Protein AF-A0A7G9SP36-F1 (afdb_monomer_lite)

Foldseek 3Di:
DDPPPPPDDPQPDPPPDPAFPDWDDAQLWIWTFHLFWIKIKHQPVSDPDPVQRDPPGDIDIGTDDRGGLLDLLCQQQQVQLLQLVVQFPDDPVLSNQLNVLSVQLSVLLRLLVVLLVVLVVLLVVLVVVCVVVPWDDDDPDTDFDWDPCQLVSLLSNLVSLLSNQQSLQVSLCSQQVFPDGDSALVVSLVRCCVRVNCPQPLSVLSVVCRVVRVVSNVLNCQPVDPDQKHKDWDDFDDPDPRDTDHIWIWIDGPPTDDTDHSSVVSNVSSVVSSVSSSVNSQSSSQVRRDPQKGKDFDDPVPQDSSRRHGIHIDGNPVPDDDDDPPPPDDD

Sequence (331 aa):
MDSNPASGAPFPFDLKMPLRRSLIAYDGFFEIYTENQTYRLQHPTGDMSRKDFSPESTFVTTLVADAGSRNLTIARLILQTHECMQSAPLSAAERQRALTVLHACKDALLSCEDIANQLKTDVDSIIEGIKQSGFWQEGQSMKLPQHPSLQTQASTYLVHLNRSIRKICEFAFALLELDRKDNNFKDLAKRVGAKLGVDSMMYKYVHANVERIENLILLRNFDEHPGDTTTVLRNFHLAGPRAISAPTWELTGAKATAPKFIAEDAIEQTAYVRGIAENVVMFALNELIQPPLMIMQINEDHIDPAWPVRFRVHLDTSRMTFVSPNSRDPT

Secondary structure (DSSP, 8-state):
----TTSSPPPS-----TT--EEEEETTEEEEE-SS-EEEEE-TTS---GGG--TT---EEEEEES--TTSHIIIIIIIHHHHHHTTS---HHHHHHHHHHHHHHHHHHHHHHHHHHHHHHHHHHHHHHHHHH---EETTEE-----TTHHHHHHHHHHHHHHHHHHHHHHHHHHHT-SS--SSHHHHHHHHHHHH-TTSHHHHHHHHTHHHHHHHHHHHHHHHS-SSEEEEEE-SEEEETTEEEPPEEEEEETT----EEHHHHHHHHHHHHHHHHHHHHHHHHHTTPPTTEEEEEPPGGG--TTS---EEEEE-GGG-----TT-----

Radius of gyration: 24.41 Å; chains: 1; bounding box: 63×49×90 Å

Organism: NCBI:txid1463158

pLDDT: mean 87.12, std 15.53, range [26.64, 98.62]

Structure (mmCIF, N/CA/C/O backbone):
data_AF-A0A7G9SP36-F1
#
_entry.id   AF-A0A7G9SP36-F1
#
loop_
_atom_site.group_PDB
_atom_site.id
_atom_site.type_symbol
_atom_site.label_atom_id
_atom_site.label_alt_id
_atom_site.label_comp_id
_atom_site.la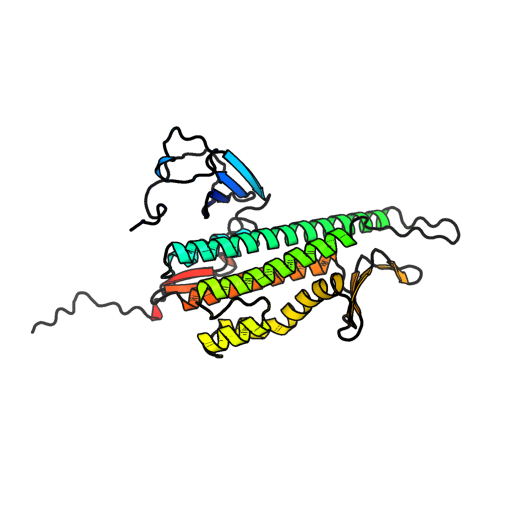bel_asym_id
_atom_site.label_entity_id
_atom_site.label_seq_id
_atom_site.pdbx_PDB_ins_code
_atom_site.Cartn_x
_atom_site.Cartn_y
_atom_site.Cartn_z
_atom_site.occupancy
_atom_site.B_iso_or_equiv
_atom_site.auth_seq_id
_atom_site.auth_comp_id
_atom_site.auth_asym_id
_atom_site.auth_atom_id
_atom_site.pdbx_PDB_model_num
ATOM 1 N N . MET A 1 1 ? -22.394 14.723 23.984 1.00 27.84 1 MET A N 1
ATOM 2 C CA . MET A 1 1 ? -23.008 13.402 23.739 1.00 27.84 1 MET A CA 1
ATOM 3 C C . MET A 1 1 ? -23.460 13.412 22.293 1.00 27.84 1 MET A C 1
ATOM 5 O O . MET A 1 1 ? -24.606 13.731 22.029 1.00 27.84 1 MET A O 1
ATOM 9 N N . ASP A 1 2 ? -22.540 13.142 21.370 1.00 26.64 2 ASP A N 1
ATOM 10 C CA . ASP A 1 2 ? -22.852 13.043 19.946 1.00 26.64 2 ASP A CA 1
ATOM 11 C C . ASP A 1 2 ? -22.692 11.584 19.547 1.00 26.64 2 ASP A C 1
ATOM 13 O O . ASP A 1 2 ? -21.593 11.040 19.454 1.00 26.64 2 ASP A O 1
ATOM 17 N N . SER A 1 3 ? -23.837 10.920 19.432 1.00 28.39 3 SER A N 1
ATOM 18 C CA . SER A 1 3 ? -23.950 9.564 18.920 1.00 28.39 3 SER A CA 1
ATOM 19 C C . SER A 1 3 ? -23.441 9.527 17.481 1.00 28.39 3 SER A C 1
ATOM 21 O O . SER A 1 3 ? -23.929 10.281 16.638 1.00 28.39 3 SER A O 1
ATOM 23 N N . ASN A 1 4 ? -22.513 8.614 17.203 1.00 38.41 4 ASN A N 1
ATOM 24 C CA . ASN A 1 4 ? -22.126 8.211 15.856 1.00 38.41 4 ASN A CA 1
ATOM 25 C C . ASN A 1 4 ? -23.397 7.956 15.006 1.00 38.41 4 ASN A C 1
ATOM 27 O O . ASN A 1 4 ? -24.171 7.057 15.343 1.00 38.41 4 ASN A O 1
ATOM 31 N N . PRO A 1 5 ? -23.668 8.734 13.942 1.00 36.69 5 PRO A N 1
ATOM 32 C CA . PRO A 1 5 ? -24.947 8.678 13.231 1.00 36.69 5 PRO A CA 1
ATOM 33 C C . PRO A 1 5 ? -25.134 7.423 12.361 1.00 36.69 5 PRO A C 1
ATOM 35 O O . PRO A 1 5 ? -26.202 7.269 11.770 1.00 36.69 5 PRO A O 1
ATOM 38 N N . ALA A 1 6 ? -24.143 6.526 12.293 1.00 41.41 6 ALA A N 1
ATOM 39 C CA . ALA A 1 6 ? -24.134 5.381 11.382 1.00 41.41 6 ALA A CA 1
ATOM 40 C C . ALA A 1 6 ? -24.555 4.027 11.994 1.00 41.41 6 ALA A C 1
ATOM 42 O O . ALA A 1 6 ? -24.711 3.065 11.245 1.00 41.41 6 ALA A O 1
ATOM 43 N N . SER A 1 7 ? -24.771 3.901 13.310 1.00 37.47 7 SER A N 1
ATOM 44 C CA . SER A 1 7 ? -25.190 2.615 13.894 1.00 37.47 7 SER A CA 1
ATOM 45 C C . SER A 1 7 ? -26.715 2.528 14.042 1.00 37.47 7 SER A C 1
ATOM 47 O O . SER A 1 7 ? -27.262 2.852 15.095 1.00 37.47 7 SER A O 1
ATOM 49 N N . GLY A 1 8 ? -27.409 2.083 12.990 1.00 36.88 8 GLY A N 1
ATOM 50 C CA . GLY A 1 8 ? -28.719 1.428 13.144 1.00 36.88 8 GLY A CA 1
ATOM 51 C C . GLY A 1 8 ? -29.947 2.054 12.473 1.00 36.88 8 GLY A C 1
ATOM 52 O O . GLY A 1 8 ? -31.023 1.483 12.607 1.00 36.88 8 GLY A O 1
ATOM 53 N N . ALA A 1 9 ? -29.836 3.164 11.735 1.00 32.47 9 ALA A N 1
ATOM 54 C CA . ALA A 1 9 ? -30.960 3.678 10.940 1.00 32.47 9 ALA A CA 1
ATOM 55 C C . ALA A 1 9 ? -30.815 3.274 9.457 1.00 32.47 9 ALA A C 1
ATOM 57 O O . ALA A 1 9 ? -29.729 3.460 8.898 1.00 32.47 9 ALA A O 1
ATOM 58 N N . PRO A 1 10 ? -31.863 2.742 8.796 1.00 38.34 10 PRO A N 1
ATOM 59 C CA . PRO A 1 10 ? -31.832 2.514 7.355 1.00 38.34 10 PRO A CA 1
ATOM 60 C C . PRO A 1 10 ? -31.639 3.855 6.634 1.00 38.34 10 PRO A C 1
ATOM 62 O O . PRO A 1 10 ? -32.388 4.806 6.855 1.00 38.34 10 PRO A O 1
ATOM 65 N N . PHE A 1 11 ? -30.599 3.944 5.801 1.00 46.97 11 PHE A N 1
ATOM 66 C CA . PHE A 1 11 ? -30.356 5.119 4.964 1.00 46.97 11 PHE A CA 1
ATOM 67 C C . PHE A 1 11 ? -31.530 5.305 3.985 1.00 46.97 11 PHE A C 1
ATOM 69 O O . PHE A 1 11 ? -31.926 4.331 3.346 1.00 46.97 11 PHE A O 1
ATOM 76 N N . PRO A 1 12 ? -32.057 6.528 3.804 1.00 39.16 12 PRO A N 1
ATOM 77 C CA . PRO A 1 12 ? -33.275 6.767 3.026 1.00 39.16 12 PRO A CA 1
ATOM 78 C C . PRO A 1 12 ? -33.083 6.746 1.495 1.00 39.16 12 PRO A C 1
ATOM 80 O O . PRO A 1 12 ? -33.995 7.128 0.770 1.00 39.16 12 PRO A O 1
ATOM 83 N N . PHE A 1 13 ? -31.927 6.313 0.977 1.00 50.09 13 PHE A N 1
ATOM 84 C CA . PHE A 1 13 ? -31.613 6.406 -0.453 1.00 50.09 13 PHE A CA 1
ATOM 85 C C . PHE A 1 13 ? -31.554 5.034 -1.126 1.00 50.09 13 PHE A C 1
ATOM 87 O O . PHE A 1 13 ? -30.569 4.306 -0.989 1.00 50.09 13 PHE A O 1
ATOM 94 N N . ASP A 1 14 ? -32.577 4.739 -1.928 1.00 42.62 14 ASP A N 1
ATOM 95 C CA . ASP A 1 14 ? -32.548 3.702 -2.963 1.00 42.62 14 ASP A CA 1
ATOM 96 C C . ASP A 1 14 ? -31.860 4.273 -4.218 1.00 42.62 14 ASP A C 1
ATOM 98 O O . ASP A 1 14 ? -32.468 4.547 -5.255 1.00 42.62 14 ASP A O 1
ATOM 102 N N . LEU A 1 15 ? -30.562 4.572 -4.090 1.00 50.06 15 LEU A N 1
ATOM 103 C CA . LEU A 1 15 ? -29.722 4.885 -5.243 1.00 50.06 15 LEU A CA 1
ATOM 104 C C . LEU A 1 15 ? -29.650 3.610 -6.088 1.00 50.06 15 LEU A C 1
ATOM 106 O O . LEU A 1 15 ? -28.979 2.657 -5.692 1.00 50.06 15 LEU A O 1
ATOM 110 N N . LYS A 1 16 ? -30.324 3.600 -7.247 1.00 43.66 16 LYS A N 1
ATOM 111 C CA . LYS A 1 16 ? -30.219 2.558 -8.286 1.00 43.66 16 LYS A CA 1
ATOM 112 C C . LYS A 1 16 ? -28.809 2.539 -8.891 1.00 43.66 16 LYS A C 1
ATOM 114 O O . LYS A 1 16 ? -28.616 2.842 -10.064 1.00 43.66 16 LYS A O 1
ATOM 119 N N . MET A 1 17 ? -27.808 2.227 -8.078 1.00 50.88 17 MET A N 1
ATOM 120 C CA . MET A 1 17 ? -26.456 1.927 -8.513 1.00 50.88 17 MET A CA 1
ATOM 121 C C . MET A 1 17 ? -26.312 0.410 -8.620 1.00 50.88 17 MET A C 1
ATOM 123 O O . MET A 1 17 ? -26.745 -0.305 -7.712 1.00 50.88 17 MET A O 1
ATOM 127 N N . PRO A 1 18 ? -25.723 -0.106 -9.708 1.00 43.69 18 PRO A N 1
ATOM 128 C CA . PRO A 1 18 ? -25.494 -1.534 -9.842 1.00 43.69 18 PRO A CA 1
ATOM 129 C C . PRO A 1 18 ? -24.587 -2.013 -8.695 1.00 43.69 18 PRO A C 1
ATOM 131 O O . PRO A 1 18 ? -23.443 -1.586 -8.574 1.00 43.69 18 PRO A O 1
ATOM 134 N N . LEU A 1 19 ? -25.131 -2.889 -7.842 1.00 55.44 19 LEU A N 1
ATOM 135 C CA . LEU A 1 19 ? -24.409 -3.727 -6.874 1.00 55.44 19 LEU A CA 1
ATOM 136 C C . LEU A 1 19 ? -23.473 -2.957 -5.916 1.00 55.44 19 LEU A C 1
ATOM 138 O O . LEU A 1 19 ? -22.255 -3.151 -5.895 1.00 55.44 19 LEU A O 1
ATOM 142 N N . ARG A 1 20 ? -24.051 -2.102 -5.063 1.00 59.91 20 ARG A N 1
ATOM 143 C CA . ARG A 1 20 ? -23.348 -1.523 -3.903 1.00 59.91 20 ARG A CA 1
ATOM 144 C C . ARG A 1 20 ? -22.912 -2.639 -2.946 1.00 59.91 20 ARG A C 1
ATOM 146 O O . ARG A 1 20 ? -23.763 -3.330 -2.392 1.00 59.91 20 ARG A O 1
ATOM 153 N N . ARG A 1 21 ? -21.603 -2.772 -2.699 1.00 69.25 21 ARG A N 1
ATOM 154 C CA . ARG A 1 21 ? -21.058 -3.728 -1.716 1.00 69.25 21 ARG A CA 1
ATOM 155 C C . ARG A 1 21 ? -20.838 -3.083 -0.351 1.00 69.25 21 ARG A C 1
ATOM 157 O O . ARG A 1 21 ? -21.112 -3.711 0.663 1.00 69.25 21 ARG A O 1
ATOM 164 N N . SER A 1 22 ? -20.387 -1.827 -0.309 1.00 84.25 22 SER A N 1
ATOM 165 C CA . SER A 1 22 ? -20.170 -1.114 0.955 1.00 84.25 22 SER A CA 1
ATOM 166 C C . SER A 1 22 ? -20.287 0.408 0.815 1.00 84.25 22 SER A C 1
ATOM 168 O O . SER A 1 22 ? -20.128 0.958 -0.274 1.00 84.25 22 SER A O 1
ATOM 170 N N . LEU A 1 23 ? -20.585 1.081 1.928 1.00 89.62 23 LEU A N 1
ATOM 171 C CA . LEU A 1 23 ? -20.555 2.538 2.089 1.00 89.62 23 LEU A CA 1
ATOM 172 C C . LEU A 1 23 ? -19.798 2.847 3.374 1.00 89.62 23 LEU A C 1
ATOM 174 O O . LEU A 1 23 ? -20.183 2.350 4.432 1.00 89.62 23 LEU A O 1
ATOM 178 N N . ILE A 1 24 ? -18.766 3.679 3.286 1.00 91.88 24 ILE A N 1
ATOM 179 C CA . ILE A 1 24 ? -17.968 4.084 4.447 1.00 91.88 24 ILE A CA 1
ATOM 180 C C . ILE A 1 24 ? -18.028 5.599 4.586 1.00 91.88 24 ILE A C 1
ATOM 182 O O . ILE A 1 24 ? -17.862 6.328 3.609 1.00 91.88 24 ILE A O 1
ATOM 186 N N . ALA A 1 25 ? -18.285 6.052 5.810 1.00 90.12 25 ALA A N 1
ATOM 187 C CA . ALA A 1 25 ? -18.283 7.461 6.168 1.00 90.12 25 ALA A CA 1
ATOM 188 C C . ALA A 1 25 ? -16.862 7.936 6.482 1.00 90.12 25 ALA A C 1
ATOM 190 O O . ALA A 1 25 ? -16.120 7.273 7.209 1.00 90.12 25 ALA A O 1
ATOM 191 N N . TYR A 1 26 ? -16.523 9.103 5.955 1.00 90.06 26 TYR A N 1
ATOM 192 C CA . TYR A 1 26 ? -15.326 9.862 6.275 1.00 90.06 26 TYR A CA 1
ATOM 193 C C . TYR A 1 26 ? -15.721 11.266 6.736 1.00 90.06 26 TYR A C 1
ATOM 195 O O . TYR A 1 26 ? -16.888 11.658 6.667 1.00 90.06 26 TYR A O 1
ATOM 203 N N . ASP A 1 27 ? -14.742 12.036 7.200 1.00 84.69 27 ASP A N 1
ATOM 204 C CA . ASP A 1 27 ? -14.973 13.431 7.561 1.00 84.69 27 ASP A CA 1
ATOM 205 C C . ASP A 1 27 ? -15.328 14.249 6.305 1.00 84.69 27 ASP A C 1
ATOM 207 O O . ASP A 1 27 ? -14.512 14.405 5.394 1.00 84.69 27 ASP A O 1
ATOM 211 N N . GLY A 1 28 ? -16.583 14.699 6.223 1.00 85.06 28 GLY A N 1
ATOM 212 C CA . GLY A 1 28 ? -17.109 15.497 5.111 1.00 85.06 28 GLY A CA 1
ATOM 213 C C . GLY A 1 28 ? -17.508 14.734 3.837 1.00 85.06 28 GLY A C 1
ATOM 214 O O . GLY A 1 28 ? -17.851 15.377 2.845 1.00 85.06 28 GLY A O 1
ATOM 215 N N . PHE A 1 29 ? -17.483 13.394 3.804 1.00 91.00 29 PHE A N 1
ATOM 216 C CA . PHE A 1 29 ? -17.962 12.616 2.644 1.00 91.00 29 PHE A CA 1
ATOM 217 C C . PHE A 1 29 ? -18.255 11.146 2.960 1.00 91.00 29 PHE A C 1
ATOM 219 O O . PHE A 1 29 ? -17.838 10.621 3.987 1.00 91.00 29 PHE A O 1
ATOM 226 N N . PHE A 1 30 ? -18.911 10.448 2.030 1.00 91.62 30 PHE A N 1
ATOM 227 C CA . PHE A 1 30 ? -18.917 8.984 1.999 1.00 91.62 30 PHE A CA 1
ATOM 228 C C . PHE A 1 30 ? -18.185 8.455 0.769 1.00 91.62 30 PHE A C 1
ATOM 230 O O . PHE A 1 30 ? -18.177 9.105 -0.275 1.00 91.62 30 PHE A O 1
ATOM 237 N N . GLU A 1 31 ? -17.634 7.245 0.862 1.00 94.69 31 GLU A N 1
ATOM 238 C CA . GLU A 1 31 ? -17.248 6.468 -0.320 1.00 94.69 31 GLU A CA 1
ATOM 239 C C . GLU A 1 31 ? -18.145 5.244 -0.481 1.00 94.69 31 GLU A C 1
ATOM 241 O O . GLU A 1 31 ? -18.380 4.491 0.468 1.00 94.69 31 GLU A O 1
ATOM 246 N N . ILE A 1 32 ? -18.651 5.069 -1.700 1.00 93.94 32 ILE A N 1
ATOM 247 C CA . ILE A 1 32 ? -19.415 3.917 -2.162 1.00 93.94 32 ILE A CA 1
ATOM 248 C C . ILE A 1 32 ? -18.455 3.013 -2.926 1.00 93.94 32 ILE A C 1
ATOM 250 O O . ILE A 1 32 ? -17.872 3.427 -3.929 1.00 93.94 32 ILE A O 1
ATOM 254 N N . TYR A 1 33 ? -18.346 1.767 -2.483 1.00 94.12 33 TYR A N 1
ATOM 255 C CA . TYR A 1 33 ? -17.533 0.747 -3.132 1.00 94.12 33 TYR A CA 1
ATOM 256 C C . TYR A 1 33 ? -18.451 -0.214 -3.890 1.00 94.12 33 TYR A C 1
ATOM 258 O O . TYR A 1 33 ? -19.197 -0.996 -3.288 1.00 94.12 33 TYR A O 1
ATOM 266 N N . THR A 1 34 ? -18.418 -0.122 -5.219 1.00 93.62 34 THR A N 1
ATOM 267 C CA . THR A 1 34 ? -18.975 -1.145 -6.122 1.00 93.62 34 THR A CA 1
ATOM 268 C C . THR A 1 34 ? -17.926 -2.230 -6.357 1.00 93.62 34 THR A C 1
ATOM 270 O O . THR A 1 34 ? -16.835 -2.147 -5.801 1.00 93.62 34 THR A O 1
ATOM 273 N N . GLU A 1 35 ? -18.201 -3.237 -7.185 1.00 93.31 35 GLU A N 1
ATOM 274 C CA . GLU A 1 35 ? -17.208 -4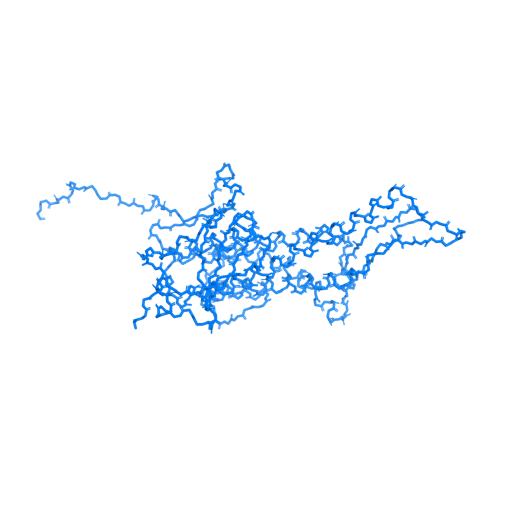.284 -7.466 1.00 93.31 35 GLU A CA 1
ATOM 275 C C . GLU A 1 35 ? -15.939 -3.751 -8.141 1.00 93.31 35 GLU A C 1
ATOM 277 O O . GLU A 1 35 ? -14.837 -4.153 -7.770 1.00 93.31 35 GLU A O 1
ATOM 282 N N . ASN A 1 36 ? -16.079 -2.809 -9.079 1.00 93.81 36 ASN A N 1
ATOM 283 C CA . ASN A 1 36 ? -14.966 -2.340 -9.912 1.00 93.81 36 ASN A CA 1
ATOM 284 C C . ASN A 1 36 ? -14.631 -0.858 -9.730 1.00 93.81 36 ASN A C 1
ATOM 286 O O . ASN A 1 36 ? -13.580 -0.433 -10.184 1.00 93.81 36 ASN A O 1
ATOM 290 N N . GLN A 1 37 ? -15.494 -0.069 -9.090 1.00 95.06 37 GLN A N 1
ATOM 291 C CA . GLN A 1 37 ? -15.332 1.383 -8.999 1.00 95.06 37 GLN A CA 1
ATOM 292 C C . GLN A 1 37 ? -15.636 1.906 -7.597 1.00 95.06 37 GLN A C 1
ATOM 294 O O . GLN A 1 37 ? -16.497 1.370 -6.885 1.00 95.06 37 GLN A O 1
ATOM 299 N N . THR A 1 38 ? -14.960 2.993 -7.233 1.00 95.62 38 THR A N 1
ATOM 300 C CA . THR A 1 38 ? -15.208 3.741 -6.002 1.00 95.62 38 THR A CA 1
ATOM 301 C C . THR A 1 38 ? -15.745 5.118 -6.347 1.00 95.62 38 THR A C 1
ATOM 303 O O . THR A 1 38 ? -15.137 5.864 -7.116 1.00 95.62 38 THR A O 1
ATOM 306 N N . TYR A 1 39 ? -16.863 5.477 -5.727 1.00 94.31 39 TYR A N 1
ATOM 307 C CA . TYR A 1 39 ? -17.477 6.790 -5.868 1.00 94.31 39 TYR A CA 1
ATOM 308 C C . TYR A 1 39 ? -17.431 7.539 -4.549 1.00 94.31 39 TYR A C 1
ATOM 310 O O . TYR A 1 39 ? -17.672 6.960 -3.494 1.00 94.31 39 TYR A O 1
ATOM 318 N N . ARG A 1 40 ? -17.191 8.842 -4.609 1.00 93.50 40 ARG A N 1
ATOM 319 C CA . ARG A 1 40 ? -17.362 9.754 -3.487 1.00 93.50 40 ARG A CA 1
ATOM 320 C C . ARG A 1 40 ? -18.735 10.400 -3.562 1.00 93.50 40 ARG A C 1
ATOM 322 O O . ARG A 1 40 ? -19.101 10.938 -4.602 1.00 93.50 40 ARG A O 1
ATOM 329 N N . LEU A 1 41 ? -19.457 10.363 -2.451 1.00 90.62 41 LEU A N 1
ATOM 330 C CA . LEU A 1 41 ? -20.744 11.017 -2.264 1.00 90.62 41 LEU A CA 1
ATOM 331 C C . LEU A 1 41 ? -20.575 12.183 -1.286 1.00 90.62 41 LEU A C 1
ATOM 333 O O . LEU A 1 41 ? -20.119 11.985 -0.156 1.00 90.62 41 LEU A O 1
ATOM 337 N N . GLN A 1 42 ? -20.947 13.386 -1.714 1.00 89.75 42 GLN A N 1
ATOM 338 C CA . GLN A 1 42 ? -20.841 14.618 -0.930 1.00 89.75 42 GLN A CA 1
ATOM 339 C C . GLN A 1 42 ? -22.090 15.479 -1.092 1.00 89.75 42 GLN A C 1
ATOM 341 O O . GLN A 1 42 ? -22.696 15.516 -2.162 1.00 89.75 42 GLN A O 1
ATOM 346 N N . HIS A 1 43 ? -22.462 16.203 -0.041 1.00 84.94 43 HIS A N 1
ATOM 347 C CA . HIS A 1 43 ? -23.431 17.282 -0.165 1.00 84.94 43 HIS A CA 1
ATOM 348 C C . HIS A 1 43 ? -22.787 18.457 -0.934 1.00 84.94 43 HIS A C 1
ATOM 350 O O . HIS A 1 43 ? -21.598 18.720 -0.733 1.00 84.94 43 HIS A O 1
ATOM 356 N N . PRO A 1 44 ? -23.523 19.191 -1.791 1.00 81.19 44 PRO A N 1
ATOM 357 C CA . PRO A 1 44 ? -22.985 20.305 -2.576 1.00 81.19 44 PRO A CA 1
ATOM 358 C C . PRO A 1 44 ? -22.289 21.392 -1.751 1.00 81.19 44 PRO A C 1
ATOM 360 O O . PRO A 1 44 ? -21.383 22.053 -2.248 1.00 81.19 44 PRO A O 1
ATOM 363 N N . THR A 1 45 ? -22.699 21.582 -0.494 1.00 79.00 45 THR A N 1
ATOM 364 C CA . THR A 1 45 ? -22.090 22.569 0.413 1.00 79.00 45 THR A CA 1
ATOM 365 C C . THR A 1 45 ? -20.814 22.064 1.092 1.00 79.00 45 THR A C 1
ATOM 367 O O . THR A 1 45 ? -20.149 22.838 1.773 1.00 79.00 45 THR A O 1
ATOM 370 N N . GLY A 1 46 ? -20.476 20.778 0.944 1.00 72.38 46 GLY A N 1
ATOM 371 C CA . GLY A 1 46 ? -19.387 20.116 1.665 1.00 72.38 46 GLY A CA 1
ATOM 372 C C . GLY A 1 46 ? -19.711 19.763 3.122 1.00 72.38 46 GLY A C 1
ATOM 373 O O . GLY A 1 46 ? -18.925 19.056 3.749 1.00 72.38 46 GLY A O 1
ATOM 374 N N . ASP A 1 47 ? -20.856 20.207 3.653 1.00 71.81 47 ASP A N 1
ATOM 375 C CA . ASP A 1 47 ? -21.322 19.850 4.994 1.00 71.81 47 ASP A CA 1
ATOM 376 C C . ASP A 1 47 ? -22.173 18.576 4.944 1.00 71.81 47 ASP A C 1
ATOM 378 O O . ASP A 1 47 ? -23.159 18.492 4.215 1.00 71.81 47 ASP A O 1
ATOM 382 N N . MET A 1 48 ? -21.766 17.574 5.719 1.00 72.12 48 MET A N 1
ATOM 383 C CA . MET A 1 48 ? -22.449 16.286 5.850 1.00 72.12 48 MET A CA 1
ATOM 384 C C . MET A 1 48 ? -23.170 16.179 7.202 1.00 72.12 48 MET A C 1
ATOM 386 O O . MET A 1 48 ? -23.303 15.087 7.764 1.00 72.12 48 MET A O 1
ATOM 390 N N . SER A 1 49 ? -23.632 17.304 7.751 1.00 68.00 49 SER A N 1
ATOM 391 C CA . SER A 1 49 ? -24.412 17.326 8.982 1.00 68.00 49 SER A CA 1
ATOM 392 C C . SER A 1 49 ? -25.748 16.596 8.806 1.00 68.00 49 SER A C 1
ATOM 394 O O . SER A 1 49 ? -26.403 16.665 7.769 1.00 68.00 49 SER A O 1
ATOM 396 N N . ARG A 1 50 ? -26.217 15.920 9.863 1.00 59.69 50 ARG A N 1
ATOM 397 C CA . ARG A 1 50 ? -27.484 15.159 9.860 1.00 59.69 50 ARG A CA 1
ATOM 398 C C . ARG A 1 50 ? -28.714 16.016 9.513 1.00 59.69 50 ARG A C 1
ATOM 400 O O . ARG A 1 50 ? -29.743 15.460 9.146 1.00 59.69 50 ARG A O 1
ATOM 407 N N . LYS A 1 51 ? -28.615 17.344 9.653 1.00 60.84 51 LYS A N 1
ATOM 408 C CA . LYS A 1 51 ? -29.685 18.300 9.327 1.00 60.84 51 LYS A CA 1
ATOM 409 C C . LYS A 1 51 ? -29.896 18.439 7.819 1.00 60.84 51 LYS A C 1
ATOM 411 O O . LYS A 1 51 ? -30.997 18.782 7.405 1.00 60.84 51 LYS A O 1
ATOM 416 N N . ASP A 1 52 ? -28.884 18.087 7.031 1.00 57.00 52 ASP A N 1
ATOM 417 C CA . ASP A 1 52 ? -28.878 18.221 5.576 1.00 57.00 52 ASP A CA 1
ATOM 418 C C . ASP A 1 52 ? -29.254 16.911 4.864 1.00 57.00 52 ASP A C 1
ATOM 420 O O . ASP A 1 52 ? -29.236 16.848 3.640 1.00 57.00 52 ASP A O 1
ATOM 424 N N . PHE A 1 53 ? -29.637 15.857 5.600 1.00 65.69 53 PHE A N 1
ATOM 425 C CA . PHE A 1 53 ? -30.111 14.578 5.048 1.00 65.69 53 PHE A CA 1
ATOM 426 C C . PHE A 1 53 ? -31.641 14.516 5.048 1.00 65.69 53 PHE A C 1
ATOM 428 O O . PHE A 1 53 ? -32.252 13.752 5.795 1.00 65.69 53 PHE A O 1
ATOM 435 N N . SER A 1 54 ? -32.268 15.331 4.202 1.00 67.75 54 SER A N 1
ATOM 436 C CA . SER A 1 54 ? -33.671 15.162 3.829 1.00 67.75 54 SER A CA 1
ATOM 437 C C . SER A 1 54 ? -33.778 14.248 2.596 1.00 67.75 54 SER A C 1
ATOM 439 O O . SER A 1 54 ? -32.819 14.154 1.826 1.00 67.75 54 SER A O 1
ATOM 441 N N . PRO A 1 55 ? -34.922 13.587 2.352 1.00 67.00 55 PRO A N 1
ATOM 442 C CA . PRO A 1 55 ? -35.150 12.852 1.105 1.00 67.00 55 PRO A CA 1
ATOM 443 C C . PRO A 1 55 ? -35.018 13.716 -0.162 1.00 67.00 55 PRO A C 1
ATOM 445 O O . PRO A 1 55 ? -34.787 13.179 -1.240 1.00 67.00 55 PRO A O 1
ATOM 448 N N . GLU A 1 56 ? -35.148 15.041 -0.033 1.00 69.69 56 GLU A N 1
ATOM 449 C CA . GLU A 1 56 ? -35.016 16.011 -1.129 1.00 69.69 56 GLU A CA 1
ATOM 450 C C . GLU A 1 56 ? -33.585 16.545 -1.295 1.00 69.69 56 GLU A C 1
ATOM 452 O O . GLU A 1 56 ? -33.295 17.297 -2.228 1.00 69.69 56 GLU A O 1
ATOM 457 N N . SER A 1 57 ? -32.667 16.162 -0.405 1.00 71.94 57 SER A N 1
ATOM 458 C CA . SER A 1 57 ? -31.292 16.640 -0.444 1.00 71.94 57 SER A CA 1
ATOM 459 C C . SER A 1 57 ? -30.577 16.126 -1.687 1.00 71.94 57 SER A C 1
ATOM 461 O O . SER A 1 57 ? -30.545 14.928 -1.974 1.00 71.94 57 SER A O 1
ATOM 463 N N . THR A 1 58 ? -29.972 17.050 -2.431 1.00 79.56 58 THR A N 1
ATOM 464 C CA . THR A 1 58 ? -29.171 16.711 -3.607 1.00 79.56 58 THR A CA 1
ATOM 465 C C . THR A 1 58 ? -27.774 16.311 -3.158 1.00 79.56 58 THR A C 1
ATOM 467 O O . THR A 1 58 ? -27.163 17.008 -2.355 1.00 79.56 58 THR A O 1
ATOM 470 N N . PHE A 1 59 ? -27.244 15.219 -3.705 1.00 83.00 59 PHE A N 1
ATOM 471 C CA . PHE A 1 59 ? -25.865 14.796 -3.476 1.00 83.00 59 PHE A CA 1
ATOM 472 C C . PHE A 1 59 ? -25.087 14.792 -4.785 1.00 83.00 59 PHE A C 1
ATOM 474 O O . PHE A 1 59 ? -25.597 14.396 -5.833 1.00 83.00 59 PHE A O 1
ATOM 481 N N . VAL A 1 60 ? -23.825 15.195 -4.707 1.00 87.44 60 VAL A N 1
ATOM 482 C CA . VAL A 1 60 ? -22.863 15.064 -5.796 1.00 87.44 60 VAL A CA 1
ATOM 483 C C . VAL A 1 60 ? -22.184 13.712 -5.654 1.00 87.44 60 VAL A C 1
ATOM 485 O O . VAL A 1 60 ? -21.642 13.390 -4.596 1.00 87.44 60 VAL A O 1
ATOM 488 N N . THR A 1 61 ? -22.227 12.921 -6.724 1.00 90.06 61 THR A N 1
ATOM 489 C CA . THR A 1 61 ? -21.483 11.665 -6.808 1.00 90.06 61 THR A CA 1
ATOM 490 C C . THR A 1 61 ? -20.364 11.798 -7.828 1.00 90.06 61 THR A C 1
ATOM 492 O O . THR A 1 61 ? -20.623 12.120 -8.985 1.00 90.06 61 THR A O 1
ATOM 495 N N . THR A 1 62 ? -19.135 11.513 -7.409 1.00 92.69 62 THR A N 1
ATOM 496 C CA . THR A 1 62 ? -17.933 11.633 -8.240 1.00 92.69 62 THR A CA 1
ATOM 497 C C . THR A 1 62 ? -17.206 10.298 -8.275 1.00 92.69 62 THR A C 1
ATOM 499 O O . THR A 1 62 ? -16.945 9.718 -7.224 1.00 92.69 62 THR A O 1
ATOM 502 N N . LEU A 1 63 ? -16.857 9.799 -9.461 1.00 93.94 63 LEU A N 1
ATOM 503 C CA . LEU A 1 63 ? -15.952 8.654 -9.591 1.00 93.94 63 LEU A CA 1
ATOM 504 C C . LEU A 1 63 ? -14.558 9.071 -9.100 1.00 93.94 63 LEU A C 1
ATOM 506 O O . LEU A 1 63 ? -14.001 10.039 -9.611 1.00 93.94 63 LEU A O 1
ATOM 510 N N . VAL A 1 64 ? -14.017 8.374 -8.098 1.00 94.69 64 VAL A N 1
ATOM 511 C CA . VAL A 1 64 ? -12.704 8.703 -7.504 1.00 94.69 64 VAL A CA 1
ATOM 512 C C . VAL A 1 64 ? -11.638 7.642 -7.747 1.00 94.69 64 VAL A C 1
ATOM 514 O O . VAL A 1 64 ? -10.460 7.942 -7.587 1.00 94.69 64 VAL A O 1
ATOM 517 N N . ALA A 1 65 ? -12.030 6.426 -8.133 1.00 94.81 65 ALA A N 1
ATOM 518 C CA . ALA A 1 65 ? -11.101 5.389 -8.567 1.00 94.81 65 ALA A CA 1
ATOM 519 C C . ALA A 1 65 ? -11.798 4.352 -9.457 1.00 94.81 65 ALA A C 1
ATOM 521 O O . ALA A 1 65 ? -12.912 3.917 -9.145 1.00 94.81 65 ALA A O 1
ATOM 522 N N . ASP A 1 66 ? -11.085 3.866 -10.475 1.00 95.25 66 ASP A N 1
ATOM 523 C CA . ASP A 1 66 ? -11.442 2.683 -11.279 1.00 95.25 66 ASP A CA 1
ATOM 524 C C . ASP A 1 66 ? -11.048 1.371 -10.575 1.00 95.25 66 ASP A C 1
ATOM 526 O O . ASP A 1 66 ? -10.581 0.403 -11.172 1.00 95.25 66 ASP A O 1
ATOM 530 N N . ALA A 1 67 ? -11.227 1.359 -9.256 1.00 95.69 67 ALA A N 1
ATOM 531 C CA . ALA A 1 67 ? -11.027 0.212 -8.394 1.00 95.69 67 ALA A CA 1
ATOM 532 C C . ALA A 1 67 ? -12.181 0.142 -7.389 1.00 95.69 67 ALA A C 1
ATOM 534 O O . ALA A 1 67 ? -12.600 1.163 -6.841 1.00 95.69 67 ALA A O 1
ATOM 535 N N . GLY A 1 68 ? -12.691 -1.063 -7.136 1.00 95.25 68 GLY A N 1
ATOM 536 C CA . GLY A 1 68 ? -13.791 -1.325 -6.206 1.00 95.25 68 GLY A CA 1
ATOM 537 C C . GLY A 1 68 ? -13.478 -2.471 -5.246 1.00 95.25 68 GLY A C 1
ATOM 538 O O . GLY A 1 68 ? -12.316 -2.770 -4.979 1.00 95.25 68 GLY A O 1
ATOM 539 N N . SER A 1 69 ? -14.501 -3.149 -4.732 1.00 95.69 69 SER A N 1
ATOM 540 C CA . SER A 1 69 ? -14.351 -4.246 -3.773 1.00 95.69 69 SER A CA 1
ATOM 541 C C . SER A 1 69 ? -13.558 -5.436 -4.306 1.00 95.69 69 SER A C 1
ATOM 543 O O . SER A 1 69 ? -13.091 -6.212 -3.487 1.00 95.69 69 SER A O 1
ATOM 545 N N . ARG A 1 70 ? -13.369 -5.587 -5.624 1.00 95.44 70 ARG A N 1
ATOM 546 C CA . ARG A 1 70 ? -12.498 -6.619 -6.220 1.00 95.44 70 ARG A CA 1
ATOM 547 C C . ARG A 1 70 ? -11.012 -6.303 -6.106 1.00 95.44 70 ARG A C 1
ATOM 549 O O . ARG A 1 70 ? -10.183 -7.207 -6.176 1.00 95.44 70 ARG A O 1
ATOM 556 N N . ASN A 1 71 ? -10.659 -5.030 -5.950 1.00 97.50 71 ASN A N 1
ATOM 557 C CA . ASN A 1 71 ? -9.273 -4.619 -5.801 1.00 97.50 71 ASN A CA 1
ATOM 558 C C . ASN A 1 71 ? -8.762 -5.010 -4.403 1.00 97.50 71 ASN A C 1
ATOM 560 O O . ASN A 1 71 ? -9.402 -4.721 -3.391 1.00 97.50 71 ASN A O 1
ATOM 564 N N . LEU A 1 72 ? -7.590 -5.653 -4.338 1.00 97.31 72 LEU A N 1
ATOM 565 C CA . LEU A 1 72 ? -7.030 -6.159 -3.080 1.00 97.31 72 LEU A CA 1
ATOM 566 C C . LEU A 1 72 ? -6.716 -5.043 -2.078 1.00 97.31 72 LEU A C 1
ATOM 568 O O . LEU A 1 72 ? -6.911 -5.251 -0.882 1.00 97.31 72 LEU A O 1
ATOM 572 N N . THR A 1 73 ? -6.246 -3.878 -2.535 1.00 98.06 73 THR A N 1
ATOM 573 C CA . THR A 1 73 ? -5.996 -2.723 -1.661 1.00 98.06 73 THR A CA 1
ATOM 574 C C . THR A 1 73 ? -7.301 -2.272 -1.013 1.00 98.06 73 THR A C 1
ATOM 576 O O . THR A 1 73 ? -7.368 -2.154 0.207 1.00 98.06 73 THR A O 1
ATOM 579 N N . ILE A 1 74 ? -8.378 -2.110 -1.781 1.00 97.69 74 ILE A N 1
ATOM 580 C CA . ILE A 1 74 ? -9.683 -1.713 -1.229 1.00 97.69 74 ILE A CA 1
ATOM 581 C C . ILE A 1 74 ? -10.248 -2.794 -0.301 1.00 97.69 74 ILE A C 1
ATOM 583 O O . ILE A 1 74 ? -10.605 -2.504 0.843 1.00 97.69 74 ILE A O 1
ATOM 587 N N . ALA A 1 75 ? -10.314 -4.042 -0.764 1.00 97.12 75 ALA A N 1
ATOM 588 C CA . ALA A 1 75 ? -10.923 -5.134 -0.014 1.00 97.12 75 ALA A CA 1
ATOM 589 C C . ALA A 1 75 ? -10.208 -5.385 1.315 1.00 97.12 75 ALA A C 1
ATOM 591 O O . ALA A 1 75 ? -10.840 -5.377 2.371 1.00 97.12 75 ALA A O 1
ATOM 592 N N . ARG A 1 76 ? -8.888 -5.581 1.262 1.00 96.44 76 ARG A N 1
ATOM 593 C CA . ARG A 1 76 ? -8.102 -6.059 2.403 1.00 96.44 76 ARG A CA 1
ATOM 594 C C . ARG A 1 76 ? -7.653 -4.944 3.336 1.00 96.44 76 ARG A C 1
ATOM 596 O O . ARG A 1 76 ? -7.530 -5.185 4.531 1.00 96.44 76 ARG A O 1
ATOM 603 N N . LEU A 1 77 ? -7.430 -3.729 2.827 1.00 96.62 77 LEU A N 1
ATOM 604 C CA . LEU A 1 77 ? -7.001 -2.615 3.675 1.00 96.62 77 LEU A CA 1
ATOM 605 C C . LEU A 1 77 ? -8.172 -1.795 4.213 1.00 96.62 77 LEU A C 1
ATOM 607 O O . LEU A 1 77 ? -8.112 -1.361 5.360 1.00 96.62 77 LEU A O 1
ATOM 611 N N . ILE A 1 78 ? -9.222 -1.573 3.417 1.00 96.69 78 ILE A N 1
ATOM 612 C CA . ILE A 1 78 ? -10.323 -0.680 3.799 1.00 96.69 78 ILE A CA 1
ATOM 613 C C . ILE A 1 78 ? -11.550 -1.447 4.253 1.00 96.69 78 ILE A C 1
ATOM 615 O O . ILE A 1 78 ? -11.962 -1.284 5.398 1.00 96.69 78 ILE A O 1
ATOM 619 N N . LEU A 1 79 ? -12.139 -2.268 3.382 1.00 96.06 79 LEU A N 1
ATOM 620 C CA . LEU A 1 79 ? -13.427 -2.902 3.669 1.00 96.06 79 LEU A CA 1
ATOM 621 C C . LEU A 1 79 ? -13.315 -3.867 4.853 1.00 96.06 79 LEU A C 1
ATOM 623 O O . LEU A 1 79 ? -14.064 -3.744 5.819 1.00 96.06 79 LEU A O 1
ATOM 627 N N . GLN A 1 80 ? -12.319 -4.752 4.807 1.00 95.94 80 GLN A N 1
ATOM 628 C CA . GLN A 1 80 ? -11.990 -5.678 5.887 1.00 95.94 80 GLN A CA 1
ATOM 629 C C . GLN A 1 80 ? -11.705 -4.950 7.199 1.00 95.94 80 GLN A C 1
ATOM 631 O O . GLN A 1 80 ? -12.267 -5.275 8.240 1.00 95.94 80 GLN A O 1
ATOM 636 N N . THR A 1 81 ? -10.841 -3.937 7.162 1.00 95.81 81 THR A N 1
ATOM 637 C CA . THR A 1 81 ? -10.489 -3.190 8.369 1.00 95.81 81 THR A CA 1
ATOM 638 C C . THR A 1 81 ? -11.690 -2.464 8.954 1.00 95.81 81 THR A C 1
ATOM 640 O O . THR A 1 81 ? -11.879 -2.475 10.167 1.00 95.81 81 THR A O 1
ATOM 643 N N . HIS A 1 82 ? -12.517 -1.846 8.111 1.00 95.12 82 HIS A N 1
ATOM 644 C CA . HIS A 1 82 ? -13.734 -1.174 8.544 1.00 95.12 82 HIS A CA 1
ATOM 645 C C . HIS A 1 82 ? -14.698 -2.137 9.243 1.00 95.12 82 HIS A C 1
ATOM 647 O O . HIS A 1 82 ? -15.281 -1.757 10.258 1.00 95.12 82 HIS A O 1
ATOM 653 N N . GLU A 1 83 ? -14.834 -3.365 8.736 1.00 93.31 83 GLU A N 1
ATOM 654 C CA . GLU A 1 83 ? -15.616 -4.436 9.362 1.00 93.31 83 GLU A CA 1
ATOM 655 C C . GLU A 1 83 ? -15.010 -4.855 10.712 1.00 93.31 83 GLU A C 1
ATOM 657 O O . GLU A 1 83 ? -15.694 -4.807 11.736 1.00 93.31 83 GLU A O 1
ATOM 662 N N . CYS A 1 84 ? -13.709 -5.158 10.757 1.00 94.88 84 CYS A N 1
ATOM 663 C CA . CYS A 1 84 ? -13.022 -5.553 11.991 1.00 94.88 84 CYS A CA 1
ATOM 664 C C . CYS A 1 84 ? -13.071 -4.460 13.075 1.00 94.88 84 CYS A C 1
ATOM 666 O O . CYS A 1 84 ? -13.306 -4.754 14.247 1.00 94.88 84 CYS A O 1
ATOM 668 N N . MET A 1 85 ? -12.928 -3.185 12.698 1.00 94.81 85 MET A N 1
ATOM 669 C CA . MET A 1 85 ? -13.008 -2.044 13.621 1.00 94.81 85 MET A CA 1
ATOM 670 C C . MET A 1 85 ? -14.380 -1.874 14.279 1.00 94.81 85 MET A C 1
ATOM 672 O O . MET A 1 85 ? -14.460 -1.205 15.311 1.00 94.81 85 MET A O 1
ATOM 676 N N . GLN A 1 86 ? -15.455 -2.454 13.728 1.00 92.06 86 GLN A N 1
ATOM 677 C CA . GLN A 1 86 ? -16.763 -2.431 14.396 1.00 92.06 86 GLN A CA 1
ATOM 678 C C . GLN A 1 86 ? -16.755 -3.235 15.697 1.00 92.06 86 GLN A C 1
ATOM 680 O O . GLN A 1 86 ? -17.514 -2.911 16.605 1.00 92.06 86 GLN A O 1
ATOM 685 N N . SER A 1 87 ? -15.889 -4.248 15.784 1.00 93.25 87 SER A N 1
ATOM 686 C CA . SER A 1 87 ? -15.767 -5.136 16.945 1.00 93.25 87 SER A CA 1
ATOM 687 C C . SER A 1 87 ? -14.708 -4.680 17.950 1.00 93.25 87 SER A C 1
ATOM 689 O O . SER A 1 87 ? -14.642 -5.210 19.056 1.00 93.25 87 SER A O 1
ATOM 691 N N . ALA A 1 88 ? -13.866 -3.713 17.580 1.00 93.25 88 ALA A N 1
ATOM 692 C CA . ALA A 1 88 ? -12.868 -3.143 18.474 1.00 93.25 88 ALA A CA 1
ATOM 693 C C . ALA A 1 88 ? -13.506 -2.079 19.396 1.00 93.25 88 ALA A C 1
ATOM 695 O O . ALA A 1 88 ? -14.376 -1.325 18.937 1.00 93.25 88 ALA A O 1
ATOM 696 N N . PRO A 1 89 ? -13.061 -1.956 20.663 1.00 93.75 89 PRO A N 1
ATOM 697 C CA . PRO A 1 89 ? -13.580 -0.998 21.644 1.00 93.75 89 PRO A CA 1
ATOM 698 C C . PRO A 1 89 ? -13.067 0.432 21.386 1.00 93.75 89 PRO A C 1
ATOM 700 O O . PRO A 1 89 ? -12.474 1.067 22.250 1.00 93.75 89 PRO A O 1
ATOM 703 N N . LEU A 1 90 ? -13.282 0.936 20.171 1.00 93.19 90 LEU A N 1
ATOM 704 C CA . LEU A 1 90 ? -12.864 2.263 19.726 1.00 93.19 90 LEU A CA 1
ATOM 705 C C . LEU A 1 90 ? -14.012 3.261 19.861 1.00 93.19 90 LEU A C 1
ATOM 707 O O . LEU A 1 90 ? -15.135 3.002 19.416 1.00 93.19 90 LEU A O 1
ATOM 711 N N . SER A 1 91 ? -13.715 4.449 20.375 1.00 93.62 91 SER A N 1
ATOM 712 C CA . SER A 1 91 ? -14.601 5.603 20.248 1.00 93.62 91 SER A CA 1
ATOM 713 C C . SER A 1 91 ? -14.800 5.988 18.776 1.00 93.62 91 SER A C 1
ATOM 715 O O . SER A 1 91 ? -13.989 5.680 17.896 1.00 93.62 91 SER A O 1
ATOM 717 N N . ALA A 1 92 ? -15.873 6.731 18.494 1.00 90.75 92 ALA A N 1
ATOM 718 C CA . ALA A 1 92 ? -16.138 7.233 17.145 1.00 90.75 92 ALA A CA 1
ATOM 719 C C . ALA A 1 92 ? -14.976 8.092 16.609 1.00 90.75 92 ALA A C 1
ATOM 721 O O . ALA A 1 92 ? -14.613 7.979 15.440 1.00 90.75 92 ALA A O 1
ATOM 722 N N . ALA A 1 93 ? -14.353 8.899 17.474 1.00 91.50 93 ALA A N 1
ATOM 723 C CA . ALA A 1 93 ? -13.227 9.749 17.103 1.00 91.50 93 ALA A CA 1
ATOM 724 C C . ALA A 1 93 ? -11.964 8.934 16.775 1.00 91.50 93 ALA A C 1
ATOM 726 O O . ALA A 1 93 ? -11.281 9.238 15.800 1.00 91.50 93 ALA A O 1
ATOM 727 N N . GLU A 1 94 ? -11.654 7.890 17.549 1.00 93.44 94 GLU A N 1
ATOM 728 C CA . GLU A 1 94 ? -10.521 6.992 17.267 1.00 93.44 94 GLU A CA 1
ATOM 729 C C . GLU A 1 94 ? -10.720 6.240 15.959 1.00 93.44 94 GLU A C 1
ATOM 731 O O . GLU A 1 94 ? -9.831 6.236 15.107 1.00 93.44 94 GLU A O 1
ATOM 736 N N . ARG A 1 95 ? -11.917 5.678 15.760 1.00 93.56 95 ARG A N 1
ATOM 737 C CA . ARG A 1 95 ? -12.271 4.977 14.526 1.00 93.56 95 ARG A CA 1
ATOM 738 C C . ARG A 1 95 ? -12.167 5.898 13.313 1.00 93.56 95 ARG A C 1
ATOM 740 O O . ARG A 1 95 ? -11.604 5.497 12.299 1.00 93.56 95 ARG A O 1
ATOM 747 N N . GLN A 1 96 ? -12.651 7.136 13.421 1.00 92.38 96 GLN A N 1
ATOM 748 C CA . GLN A 1 96 ? -12.558 8.105 12.332 1.00 92.38 96 GLN A CA 1
ATOM 749 C C . GLN A 1 96 ? -11.104 8.480 12.024 1.00 92.38 96 GLN A C 1
ATOM 751 O O . GLN A 1 96 ? -10.720 8.504 10.857 1.00 92.38 96 GLN A O 1
ATOM 756 N N . ARG A 1 97 ? -10.269 8.715 13.047 1.00 93.44 97 ARG A N 1
ATOM 757 C CA . ARG A 1 97 ? -8.832 8.972 12.849 1.00 93.44 97 ARG A CA 1
ATOM 758 C C . ARG A 1 97 ? -8.148 7.801 12.146 1.00 93.44 97 ARG A C 1
ATOM 760 O O . ARG A 1 97 ? -7.432 8.018 11.170 1.00 93.44 97 ARG A O 1
ATOM 767 N N . ALA A 1 98 ? -8.401 6.575 12.600 1.00 94.62 98 ALA A N 1
ATOM 768 C CA . ALA A 1 98 ? -7.860 5.360 12.001 1.00 94.62 98 ALA A CA 1
ATOM 769 C C . ALA A 1 98 ? -8.292 5.211 10.529 1.00 94.62 98 ALA A C 1
ATOM 771 O O . ALA A 1 98 ? -7.450 4.994 9.656 1.00 94.62 98 ALA A O 1
ATOM 772 N N . LEU A 1 99 ? -9.581 5.420 10.230 1.00 94.94 99 LEU A N 1
ATOM 773 C CA . LEU A 1 99 ? -10.121 5.393 8.867 1.00 94.94 99 LEU A CA 1
ATOM 774 C C . LEU A 1 99 ? -9.503 6.457 7.960 1.00 94.94 99 LEU A C 1
ATOM 776 O O . LEU A 1 99 ? -9.183 6.152 6.815 1.00 94.94 99 LEU A O 1
ATOM 780 N N . THR A 1 100 ? -9.291 7.677 8.453 1.00 94.94 100 THR A N 1
ATOM 781 C CA . THR A 1 100 ? -8.646 8.748 7.681 1.00 94.94 100 THR A CA 1
ATOM 782 C C . THR A 1 100 ? -7.201 8.390 7.322 1.00 94.94 100 THR A C 1
ATOM 784 O O . THR A 1 100 ? -6.762 8.616 6.192 1.00 94.94 100 THR A O 1
ATOM 787 N N . VAL A 1 101 ? -6.450 7.788 8.251 1.00 96.31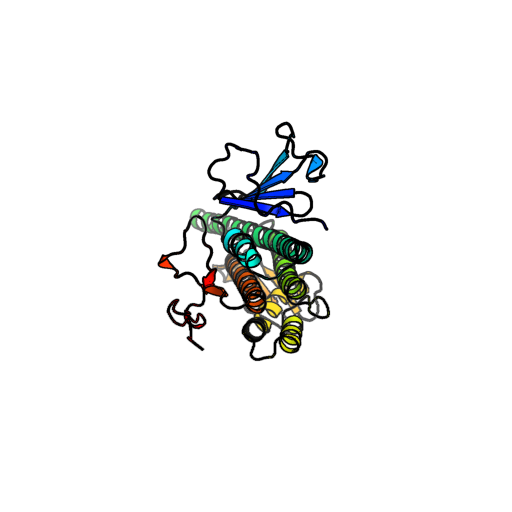 101 VAL A N 1
ATOM 788 C CA . VAL A 1 101 ? -5.080 7.329 7.974 1.00 96.31 101 VAL A CA 1
ATOM 789 C C . VAL A 1 101 ? -5.075 6.197 6.945 1.00 96.31 101 VAL A C 1
ATOM 791 O O . VAL A 1 101 ? -4.275 6.232 6.007 1.00 96.31 101 VAL A O 1
ATOM 794 N N . LEU A 1 102 ? -5.985 5.230 7.083 1.00 96.31 102 LEU A N 1
ATOM 795 C CA . LEU A 1 102 ? -6.131 4.124 6.136 1.00 96.31 102 LEU A CA 1
ATOM 796 C C . LEU A 1 102 ? -6.549 4.592 4.751 1.00 96.31 102 LEU A C 1
ATOM 798 O O . LEU A 1 102 ? -6.007 4.104 3.769 1.00 96.31 102 LEU A O 1
ATOM 802 N N . HIS A 1 103 ? -7.473 5.545 4.661 1.00 97.31 103 HIS A N 1
ATOM 803 C CA . HIS A 1 103 ? -7.903 6.129 3.394 1.00 97.31 103 HIS A CA 1
ATOM 804 C C . HIS A 1 103 ? -6.727 6.775 2.659 1.00 97.31 103 HIS A C 1
ATOM 806 O O . HIS A 1 103 ? -6.471 6.453 1.502 1.00 97.31 103 HIS A O 1
ATOM 812 N N . ALA A 1 104 ? -5.908 7.556 3.368 1.00 97.62 104 ALA A N 1
ATOM 813 C CA . ALA A 1 104 ? -4.692 8.125 2.795 1.00 97.62 104 ALA A CA 1
ATOM 814 C C . ALA A 1 104 ? -3.646 7.061 2.400 1.00 97.62 104 ALA A C 1
ATOM 816 O O . ALA A 1 104 ? -2.852 7.299 1.488 1.00 97.62 104 ALA A O 1
ATOM 817 N N . CYS A 1 105 ? -3.612 5.916 3.091 1.00 98.38 105 CYS A N 1
ATOM 818 C CA . CYS A 1 105 ? -2.781 4.771 2.716 1.00 98.38 105 CYS A CA 1
ATOM 819 C C . CYS A 1 105 ? -3.321 4.063 1.464 1.00 98.38 105 CYS A C 1
ATOM 821 O O . CYS A 1 105 ? -2.539 3.729 0.579 1.00 98.38 105 CYS A O 1
ATOM 823 N N . LYS A 1 106 ? -4.645 3.871 1.375 1.00 97.94 106 LYS A N 1
ATOM 824 C CA . LYS A 1 106 ? -5.356 3.315 0.216 1.00 97.94 106 LYS A CA 1
ATOM 825 C C . LYS A 1 106 ? -5.067 4.148 -1.024 1.00 97.94 106 LYS A C 1
ATOM 827 O O . LYS A 1 106 ? -4.605 3.587 -2.006 1.00 97.94 106 LYS A O 1
ATOM 832 N N . ASP A 1 107 ? -5.268 5.463 -0.966 1.00 98.06 107 ASP A N 1
ATOM 833 C CA . ASP A 1 107 ? -5.022 6.349 -2.111 1.00 98.06 107 ASP A CA 1
ATOM 834 C C . ASP A 1 107 ? -3.566 6.251 -2.591 1.00 98.06 107 ASP A C 1
ATOM 836 O O . ASP A 1 107 ? -3.309 6.140 -3.786 1.00 98.06 107 ASP A O 1
ATOM 840 N N . ALA A 1 108 ? -2.603 6.227 -1.663 1.00 98.56 108 ALA A N 1
ATOM 841 C CA . ALA A 1 108 ? -1.194 6.096 -2.015 1.00 98.56 108 ALA A CA 1
ATOM 842 C C . ALA A 1 108 ? -0.862 4.731 -2.649 1.00 98.56 108 ALA A C 1
ATOM 844 O O . ALA A 1 108 ? -0.115 4.691 -3.624 1.00 98.56 108 ALA A O 1
ATOM 845 N N . LEU A 1 109 ? -1.434 3.636 -2.141 1.00 98.62 109 LEU A N 1
ATOM 846 C CA . LEU A 1 109 ? -1.251 2.299 -2.708 1.00 98.62 109 LEU A CA 1
ATOM 847 C C . LEU A 1 109 ? -1.926 2.140 -4.073 1.00 98.62 109 LEU A C 1
ATOM 849 O O . LEU A 1 109 ? -1.312 1.564 -4.963 1.00 98.62 109 LEU A O 1
ATOM 853 N N . LEU A 1 110 ? -3.134 2.680 -4.262 1.00 98.44 110 LEU A N 1
ATOM 854 C CA . LEU A 1 110 ? -3.806 2.680 -5.565 1.00 98.44 110 LEU A CA 1
ATOM 855 C C . LEU A 1 110 ? -2.983 3.456 -6.600 1.00 98.44 110 LEU A C 1
ATOM 857 O O . LEU A 1 110 ? -2.741 2.938 -7.682 1.00 98.44 110 LEU A O 1
ATOM 861 N N . SER A 1 111 ? -2.425 4.620 -6.238 1.00 98.50 111 SER A N 1
ATOM 862 C CA . SER A 1 111 ? -1.494 5.331 -7.128 1.00 98.50 111 SER A CA 1
ATOM 863 C C . SER A 1 111 ? -0.258 4.492 -7.476 1.00 98.50 111 SER A C 1
ATOM 865 O O . SER A 1 111 ? 0.206 4.527 -8.613 1.00 98.50 111 SER A O 1
ATOM 867 N N . CYS A 1 112 ? 0.288 3.723 -6.527 1.00 98.62 112 CYS A N 1
ATOM 868 C CA . CYS A 1 112 ? 1.381 2.798 -6.833 1.00 98.62 112 CYS A CA 1
ATOM 869 C C . CYS A 1 112 ? 0.953 1.687 -7.803 1.00 98.62 112 CYS A C 1
ATOM 871 O O . CYS A 1 112 ? 1.726 1.368 -8.701 1.00 98.62 112 CYS A O 1
ATOM 873 N N . GLU A 1 113 ? -0.235 1.101 -7.620 1.00 98.31 113 GLU A N 1
ATOM 874 C CA . GLU A 1 113 ? -0.782 0.065 -8.509 1.00 98.31 113 GLU A CA 1
ATOM 875 C C . GLU A 1 113 ? -0.967 0.606 -9.932 1.00 98.31 113 GLU A C 1
ATOM 877 O O . GLU A 1 113 ? -0.482 -0.011 -10.880 1.00 98.31 113 GLU A O 1
ATOM 882 N N . ASP A 1 114 ? -1.581 1.781 -10.078 1.00 98.00 114 ASP A N 1
ATOM 883 C CA . ASP A 1 114 ? -1.811 2.421 -11.376 1.00 98.00 114 ASP A CA 1
ATOM 884 C C . ASP A 1 114 ? -0.491 2.699 -12.105 1.00 98.00 114 ASP A C 1
ATOM 886 O O . ASP A 1 114 ? -0.327 2.323 -13.266 1.00 98.00 114 ASP A O 1
ATOM 890 N N . ILE A 1 115 ? 0.491 3.293 -11.415 1.00 98.38 115 ILE A N 1
ATOM 891 C CA . ILE A 1 115 ? 1.797 3.600 -12.014 1.00 98.38 115 ILE A CA 1
ATOM 892 C C . ILE A 1 115 ? 2.557 2.319 -12.376 1.00 98.38 115 ILE A C 1
ATOM 894 O O . ILE A 1 115 ? 3.147 2.252 -13.452 1.00 98.38 115 ILE A O 1
ATOM 898 N N . ALA A 1 116 ? 2.549 1.298 -11.513 1.00 98.25 116 ALA A N 1
ATOM 899 C CA . ALA A 1 116 ? 3.239 0.036 -11.779 1.00 98.25 116 ALA A CA 1
ATOM 900 C C . ALA A 1 116 ? 2.626 -0.710 -12.978 1.00 98.25 116 ALA A C 1
ATOM 902 O O . ALA A 1 116 ? 3.355 -1.190 -13.848 1.00 98.25 116 ALA A O 1
ATOM 903 N N . ASN A 1 117 ? 1.293 -0.753 -13.068 1.00 97.81 117 ASN A N 1
ATOM 904 C CA . ASN A 1 117 ? 0.581 -1.363 -14.192 1.00 97.81 117 ASN A CA 1
ATOM 905 C C . ASN A 1 117 ? 0.808 -0.592 -15.499 1.00 97.81 117 ASN A C 1
ATOM 907 O O . ASN A 1 117 ? 0.999 -1.207 -16.552 1.00 97.81 117 ASN A O 1
ATOM 911 N N . GLN A 1 118 ? 0.826 0.742 -15.435 1.00 97.81 118 GLN A N 1
ATOM 912 C CA . GLN A 1 118 ? 1.121 1.582 -16.592 1.00 97.81 118 GLN A CA 1
ATOM 913 C C . GLN A 1 118 ? 2.560 1.369 -17.075 1.00 97.81 118 GLN A C 1
ATOM 915 O O . GLN A 1 118 ? 2.760 1.080 -18.251 1.00 97.81 118 GLN A O 1
ATOM 920 N N . LEU A 1 119 ? 3.545 1.399 -16.166 1.00 97.62 119 LEU A N 1
ATOM 921 C CA . LEU A 1 119 ? 4.948 1.096 -16.475 1.00 97.62 119 LEU A CA 1
ATOM 922 C C . LEU A 1 119 ? 5.091 -0.269 -17.149 1.00 97.62 119 LEU A C 1
ATOM 924 O O . LEU A 1 119 ? 5.794 -0.387 -18.149 1.00 97.62 119 LEU A O 1
ATOM 928 N N . LYS A 1 120 ? 4.412 -1.299 -16.630 1.00 97.88 120 LYS A N 1
ATOM 929 C CA . LYS A 1 120 ? 4.432 -2.640 -17.224 1.00 97.88 120 LYS A CA 1
ATOM 930 C C . LYS A 1 120 ? 3.853 -2.647 -18.632 1.00 97.88 120 LYS A C 1
ATOM 932 O O . LYS A 1 120 ? 4.487 -3.179 -19.537 1.00 97.88 120 LYS A O 1
ATOM 937 N N . THR A 1 121 ? 2.695 -2.021 -18.818 1.00 97.88 121 THR A N 1
ATOM 938 C CA . THR A 1 121 ? 2.024 -1.928 -20.121 1.00 97.88 121 THR A CA 1
ATOM 939 C C . THR A 1 121 ? 2.896 -1.202 -21.146 1.00 97.88 121 THR A C 1
ATOM 941 O O . THR A 1 121 ? 3.072 -1.686 -22.265 1.00 97.88 121 THR A O 1
ATOM 944 N N . ASP A 1 122 ? 3.493 -0.074 -20.759 1.00 97.19 122 ASP A N 1
ATOM 945 C CA . ASP A 1 122 ? 4.341 0.736 -21.634 1.00 97.19 122 ASP A CA 1
ATOM 946 C C . ASP A 1 122 ? 5.641 0.002 -21.996 1.00 97.19 122 ASP A C 1
ATOM 948 O O . ASP A 1 122 ? 6.039 -0.036 -23.163 1.00 97.19 122 ASP A O 1
ATOM 952 N N . VAL A 1 123 ? 6.292 -0.629 -21.013 1.00 96.50 123 VAL A N 1
ATOM 953 C CA . VAL A 1 123 ? 7.508 -1.429 -21.226 1.00 96.50 123 VAL A CA 1
ATOM 954 C C . VAL A 1 123 ? 7.224 -2.638 -22.116 1.00 96.50 123 VAL A C 1
ATOM 956 O O . VAL A 1 123 ? 7.975 -2.869 -23.063 1.00 96.50 123 VAL A O 1
ATOM 959 N N . ASP A 1 124 ? 6.135 -3.370 -21.875 1.00 96.44 124 ASP A N 1
ATOM 960 C CA . ASP A 1 124 ? 5.738 -4.520 -22.694 1.00 96.44 124 ASP A CA 1
ATOM 961 C C . ASP A 1 124 ? 5.439 -4.117 -24.135 1.00 96.44 124 ASP A C 1
ATOM 963 O O . ASP A 1 124 ? 5.885 -4.784 -25.067 1.00 96.44 124 ASP A O 1
ATOM 967 N N . SER A 1 125 ? 4.731 -3.003 -24.329 1.00 95.81 125 SER A N 1
ATOM 968 C CA . SER A 1 125 ? 4.429 -2.463 -25.656 1.00 95.81 125 SER A CA 1
ATOM 969 C C . SER A 1 125 ? 5.707 -2.137 -26.435 1.00 95.81 125 SER A C 1
ATOM 971 O O . SER A 1 125 ? 5.849 -2.510 -27.602 1.00 95.81 125 SER A O 1
ATOM 973 N N . ILE A 1 126 ? 6.696 -1.521 -25.775 1.00 94.00 126 ILE A N 1
ATOM 974 C CA . ILE A 1 126 ? 8.008 -1.253 -26.376 1.00 94.00 126 ILE A CA 1
ATOM 975 C C . ILE A 1 126 ? 8.737 -2.564 -26.702 1.00 94.00 126 ILE A C 1
ATOM 977 O O . ILE A 1 126 ? 9.288 -2.700 -27.796 1.00 94.00 126 ILE A O 1
ATOM 981 N N . ILE A 1 127 ? 8.732 -3.536 -25.785 1.00 92.56 127 ILE A N 1
ATOM 982 C CA . ILE A 1 127 ? 9.361 -4.849 -25.991 1.00 92.56 127 ILE A CA 1
ATOM 983 C C . ILE A 1 127 ? 8.726 -5.586 -27.175 1.00 92.56 127 ILE A C 1
ATOM 985 O O . ILE A 1 127 ? 9.448 -6.151 -27.997 1.00 92.56 127 ILE A O 1
ATOM 989 N N . GLU A 1 128 ? 7.402 -5.574 -27.307 1.00 92.81 128 GLU A N 1
ATOM 990 C CA . GLU A 1 128 ? 6.730 -6.197 -28.448 1.00 92.81 128 GLU A CA 1
ATOM 991 C C . GLU A 1 128 ? 7.002 -5.455 -29.757 1.00 92.81 128 GLU A C 1
ATOM 993 O O . GLU A 1 128 ? 7.281 -6.092 -30.775 1.00 92.81 128 GLU A O 1
ATOM 998 N N . GLY A 1 129 ? 7.050 -4.121 -29.734 1.00 90.62 129 GLY A N 1
ATOM 999 C CA . GLY A 1 129 ? 7.471 -3.329 -30.890 1.00 90.62 129 GLY A CA 1
ATOM 1000 C C . GLY A 1 129 ? 8.877 -3.703 -31.379 1.00 90.62 129 GLY A C 1
ATOM 1001 O O . GLY A 1 129 ? 9.090 -3.872 -32.584 1.00 90.62 129 GLY A O 1
ATOM 1002 N N . ILE A 1 130 ? 9.814 -3.915 -30.445 1.00 86.44 130 ILE A N 1
ATOM 1003 C CA . ILE A 1 130 ? 11.171 -4.408 -30.730 1.00 86.44 130 ILE A CA 1
ATOM 1004 C C . ILE A 1 130 ? 11.130 -5.801 -31.369 1.00 86.44 130 ILE A C 1
ATOM 1006 O O . ILE A 1 130 ? 11.805 -6.034 -32.372 1.00 86.44 130 ILE A O 1
ATOM 1010 N N . LYS A 1 131 ? 10.366 -6.739 -30.796 1.00 87.31 131 LYS A N 1
ATOM 1011 C CA . LYS A 1 131 ? 10.293 -8.121 -31.296 1.00 87.31 131 LYS A CA 1
ATOM 1012 C C . LYS A 1 131 ? 9.722 -8.196 -32.711 1.00 87.31 131 LYS A C 1
ATOM 1014 O O . LYS A 1 131 ? 10.181 -9.016 -33.500 1.00 87.31 131 LYS A O 1
ATOM 1019 N N . GLN A 1 132 ? 8.743 -7.350 -33.030 1.00 87.12 132 GLN A N 1
ATOM 1020 C CA . GLN A 1 132 ? 8.076 -7.340 -34.334 1.00 87.12 132 GLN A CA 1
ATOM 1021 C C . GLN A 1 132 ? 8.901 -6.647 -35.422 1.00 87.12 132 GLN A C 1
ATOM 1023 O O . GLN A 1 132 ? 8.967 -7.135 -36.547 1.00 87.12 132 GLN A O 1
ATOM 1028 N N . SER A 1 133 ? 9.519 -5.509 -35.098 1.00 82.31 133 SER A N 1
ATOM 1029 C CA . SER A 1 133 ? 10.167 -4.645 -36.098 1.00 82.31 133 SER A CA 1
ATOM 1030 C C . SER A 1 133 ? 11.685 -4.825 -36.170 1.00 82.31 133 SER A C 1
ATOM 1032 O O . SER A 1 133 ? 12.325 -4.298 -37.078 1.00 82.31 133 SER A O 1
ATOM 1034 N N . GLY A 1 134 ? 12.278 -5.547 -35.215 1.00 72.94 134 GLY A N 1
ATOM 1035 C CA . GLY A 1 134 ? 13.722 -5.558 -35.017 1.00 72.94 134 GLY A CA 1
ATOM 1036 C C . GLY A 1 134 ? 14.255 -4.188 -34.582 1.00 72.94 134 GLY A C 1
ATOM 1037 O O . GLY A 1 134 ? 13.509 -3.285 -34.195 1.00 72.94 134 GLY A O 1
ATOM 1038 N N . PHE A 1 135 ? 15.577 -4.025 -34.627 1.00 72.31 135 PHE A N 1
ATOM 1039 C CA . PHE A 1 135 ? 16.223 -2.752 -34.314 1.00 72.31 135 PHE A CA 1
ATOM 1040 C C . PHE A 1 135 ? 16.414 -1.914 -35.572 1.00 72.31 135 PHE A C 1
ATOM 1042 O O . PHE A 1 135 ? 16.868 -2.415 -36.600 1.00 72.31 135 PHE A O 1
ATOM 1049 N N . TRP A 1 136 ? 16.162 -0.612 -35.453 1.00 63.78 136 TRP A N 1
ATOM 1050 C CA . TRP A 1 136 ? 16.586 0.351 -36.461 1.00 63.78 136 TRP A CA 1
ATOM 1051 C C . TRP A 1 136 ? 18.096 0.572 -36.326 1.00 63.78 136 TRP A C 1
ATOM 1053 O O . TRP A 1 136 ? 18.562 1.269 -35.418 1.00 63.78 136 TRP A O 1
ATOM 1063 N N . GLN A 1 137 ? 18.857 -0.069 -37.214 1.00 66.06 137 GLN A N 1
ATOM 1064 C CA . GLN A 1 137 ? 20.294 0.127 -37.364 1.00 66.06 137 GLN A CA 1
ATOM 1065 C C . GLN A 1 137 ? 20.566 0.921 -38.650 1.00 66.06 137 GLN A C 1
ATOM 1067 O O . GLN A 1 137 ? 20.388 0.407 -39.752 1.00 66.06 137 GLN A O 1
ATOM 1072 N N . GLU A 1 138 ? 21.023 2.165 -38.510 1.00 63.41 138 GLU A N 1
ATOM 1073 C CA . GLU A 1 138 ? 21.499 2.989 -39.625 1.00 63.41 138 GLU A CA 1
ATOM 1074 C C . GLU A 1 138 ? 23.030 3.059 -39.571 1.00 63.41 138 GLU A C 1
ATOM 1076 O O . GLU A 1 138 ? 23.632 3.813 -38.797 1.00 63.41 138 GLU A O 1
ATOM 1081 N N . GLY A 1 139 ? 23.681 2.210 -40.372 1.00 70.44 139 GLY A N 1
ATOM 1082 C CA . GLY A 1 139 ? 25.139 2.088 -40.412 1.00 70.44 139 GLY A CA 1
ATOM 1083 C C . GLY A 1 139 ? 25.722 1.608 -39.077 1.00 70.44 139 GLY A C 1
ATOM 1084 O O . GLY A 1 139 ? 25.419 0.507 -38.612 1.00 70.44 139 GLY A O 1
ATOM 1085 N N . GLN A 1 140 ? 26.583 2.432 -38.470 1.00 69.19 140 GLN A N 1
ATOM 1086 C CA . GLN A 1 140 ? 27.164 2.179 -37.141 1.00 69.19 140 GLN A CA 1
ATOM 1087 C C . GLN A 1 140 ? 26.296 2.698 -35.983 1.00 69.19 140 GLN A C 1
ATOM 1089 O O . GLN A 1 140 ? 26.635 2.468 -34.824 1.00 69.19 140 GLN A O 1
ATOM 1094 N N . SER A 1 141 ? 25.192 3.396 -36.268 1.00 71.25 141 SER A N 1
ATOM 1095 C CA . SER A 1 141 ? 24.301 3.928 -35.238 1.00 71.25 141 SER A CA 1
ATOM 1096 C C . SER A 1 141 ? 23.123 2.985 -34.984 1.00 71.25 141 SER A C 1
ATOM 1098 O O . SER A 1 141 ? 22.484 2.490 -35.914 1.00 71.25 141 SER A O 1
ATOM 1100 N N . MET A 1 142 ? 22.846 2.718 -33.708 1.00 73.88 142 MET A N 1
ATOM 1101 C CA . MET A 1 142 ? 21.683 1.953 -33.264 1.00 73.88 142 MET A CA 1
ATOM 1102 C C . MET A 1 142 ? 20.769 2.890 -32.485 1.00 73.88 142 MET A C 1
ATOM 1104 O O . MET A 1 142 ? 21.191 3.490 -31.494 1.00 73.88 142 MET A O 1
ATOM 1108 N N . LYS A 1 143 ? 19.510 3.005 -32.912 1.00 81.44 143 LYS A N 1
ATOM 1109 C CA . LYS A 1 143 ? 18.511 3.770 -32.167 1.00 81.44 143 LYS A CA 1
ATOM 1110 C C . LYS A 1 143 ? 17.856 2.860 -31.134 1.00 81.44 143 LYS A C 1
ATOM 1112 O O . LYS A 1 143 ? 17.039 2.010 -31.478 1.00 81.44 143 LYS A O 1
ATOM 1117 N N . LEU A 1 144 ? 18.227 3.038 -29.868 1.00 84.44 144 LEU A N 1
ATOM 1118 C CA . LEU A 1 144 ? 17.572 2.339 -28.766 1.00 84.44 144 LEU A CA 1
ATOM 1119 C C . LEU A 1 144 ? 16.180 2.941 -28.528 1.00 84.44 144 LEU A C 1
ATOM 1121 O O . LEU A 1 144 ? 16.047 4.170 -28.507 1.00 84.44 144 LEU A O 1
ATOM 1125 N N . PRO A 1 145 ? 15.148 2.110 -28.316 1.00 86.81 145 PRO A N 1
ATOM 1126 C CA . PRO A 1 145 ? 13.864 2.610 -27.853 1.00 86.81 145 PRO A CA 1
ATOM 1127 C C . PRO A 1 145 ? 14.039 3.251 -26.477 1.00 86.81 145 PRO A C 1
ATOM 1129 O O . PRO A 1 145 ? 14.978 2.936 -25.753 1.00 86.81 145 PRO A O 1
ATOM 1132 N N . GLN A 1 146 ? 13.159 4.180 -26.128 1.00 91.62 146 GLN A N 1
ATOM 1133 C CA . GLN A 1 146 ? 13.182 4.869 -24.843 1.00 91.62 146 GLN A CA 1
ATOM 1134 C C . GLN A 1 146 ? 11.759 4.951 -24.315 1.00 91.62 146 GLN A C 1
ATOM 1136 O O . GLN A 1 146 ? 10.838 5.256 -25.070 1.00 91.62 146 GLN A O 1
ATOM 1141 N N . HIS A 1 147 ? 11.591 4.734 -23.014 1.00 94.88 147 HIS A N 1
ATOM 1142 C CA . HIS A 1 147 ? 10.354 5.078 -22.331 1.00 94.88 147 HIS A CA 1
ATOM 1143 C C . HIS A 1 147 ? 10.410 6.564 -21.920 1.00 94.88 147 HIS A C 1
ATOM 1145 O O . HIS A 1 147 ? 11.198 6.907 -21.031 1.00 94.88 147 HIS A O 1
ATOM 1151 N N . PRO A 1 148 ? 9.618 7.465 -22.533 1.00 92.88 148 PRO A N 1
ATOM 1152 C CA . PRO A 1 148 ? 9.809 8.915 -22.413 1.00 92.88 148 PRO A CA 1
ATOM 1153 C C . PRO A 1 148 ? 9.564 9.455 -20.998 1.00 92.88 148 PRO A C 1
ATOM 1155 O O . PRO A 1 148 ? 10.238 10.387 -20.572 1.00 92.88 148 PRO A O 1
ATOM 1158 N N . SER A 1 149 ? 8.647 8.846 -20.244 1.00 95.12 149 SER A N 1
ATOM 1159 C CA . SER A 1 149 ? 8.260 9.307 -18.901 1.00 95.12 149 SER A CA 1
ATOM 1160 C C . SER A 1 149 ? 8.817 8.441 -17.770 1.00 95.12 149 SER A C 1
ATOM 1162 O O . SER A 1 149 ? 8.312 8.511 -16.652 1.00 95.12 149 SER A O 1
ATOM 1164 N N . LEU A 1 150 ? 9.847 7.625 -18.039 1.00 95.56 150 LEU A N 1
ATOM 1165 C CA . LEU A 1 150 ? 10.329 6.616 -17.086 1.00 95.56 150 LEU A CA 1
ATOM 1166 C C . LEU A 1 150 ? 10.770 7.249 -15.765 1.00 95.56 150 LEU A C 1
ATOM 1168 O O . LEU A 1 150 ? 10.335 6.818 -14.704 1.00 95.56 150 LEU A O 1
ATOM 1172 N N . GLN A 1 151 ? 11.602 8.291 -15.839 1.00 94.00 151 GLN A N 1
ATOM 1173 C CA . GLN A 1 151 ? 12.130 8.979 -14.660 1.00 94.00 151 GLN A CA 1
ATOM 1174 C C . GLN A 1 151 ? 10.996 9.541 -13.796 1.00 94.00 151 GLN A C 1
ATOM 1176 O O . GLN A 1 151 ? 10.955 9.318 -12.589 1.00 94.00 151 GLN A O 1
ATOM 1181 N N . THR A 1 152 ? 10.049 10.246 -14.421 1.00 95.19 152 THR A N 1
ATOM 1182 C CA . THR A 1 152 ? 8.920 10.867 -13.723 1.00 95.19 152 THR A CA 1
ATOM 1183 C C . THR A 1 152 ? 8.004 9.821 -13.098 1.00 95.19 152 THR A C 1
ATOM 1185 O O . THR A 1 152 ? 7.629 9.974 -11.938 1.00 95.19 152 THR A O 1
ATOM 1188 N N . GLN A 1 153 ? 7.666 8.749 -13.819 1.00 96.56 153 GLN A N 1
ATOM 1189 C CA . GLN A 1 153 ? 6.817 7.680 -13.291 1.00 96.56 153 GLN A CA 1
ATOM 1190 C C . GLN A 1 153 ? 7.508 6.921 -12.152 1.00 96.56 153 GLN A C 1
ATOM 1192 O O . GLN A 1 153 ? 6.897 6.733 -11.104 1.00 96.56 153 GLN A O 1
ATOM 1197 N N . ALA A 1 154 ? 8.786 6.558 -12.303 1.00 95.88 154 ALA A N 1
ATOM 1198 C CA . ALA A 1 154 ? 9.548 5.860 -11.267 1.00 95.88 154 ALA A CA 1
ATOM 1199 C C . ALA A 1 154 ? 9.698 6.703 -9.989 1.00 95.88 154 ALA A C 1
ATOM 1201 O O . ALA A 1 154 ? 9.437 6.210 -8.892 1.00 95.88 154 ALA A O 1
ATOM 1202 N N . SER A 1 155 ? 10.043 7.988 -10.115 1.00 94.44 155 SER A N 1
ATOM 1203 C CA . SER A 1 155 ? 10.142 8.896 -8.962 1.00 94.44 155 SER A CA 1
ATOM 1204 C C . SER A 1 155 ? 8.778 9.085 -8.279 1.00 94.44 155 SER A C 1
ATOM 1206 O O . SER A 1 155 ? 8.652 8.913 -7.064 1.00 94.44 155 SER A O 1
ATOM 1208 N N . THR A 1 156 ? 7.714 9.318 -9.059 1.00 96.62 156 THR A N 1
ATOM 1209 C CA . THR A 1 156 ? 6.340 9.443 -8.534 1.00 96.62 156 THR A CA 1
ATOM 1210 C C . THR A 1 156 ? 5.902 8.172 -7.799 1.00 96.62 156 THR A C 1
ATOM 1212 O O . THR A 1 156 ? 5.387 8.246 -6.681 1.00 96.62 156 THR A O 1
ATOM 1215 N N . TYR A 1 157 ? 6.174 6.997 -8.371 1.00 98.12 157 TYR A N 1
ATOM 1216 C CA . TYR A 1 157 ? 5.916 5.704 -7.742 1.00 98.12 157 TYR A CA 1
ATOM 1217 C C . TYR A 1 157 ? 6.597 5.588 -6.371 1.00 98.12 157 TYR A C 1
ATOM 1219 O O . TYR A 1 157 ? 5.935 5.282 -5.376 1.00 98.12 157 TYR A O 1
ATOM 1227 N N . LEU A 1 158 ? 7.898 5.888 -6.290 1.00 96.81 158 LEU A N 1
ATOM 1228 C CA . LEU A 1 158 ? 8.674 5.804 -5.049 1.00 96.81 158 LEU A CA 1
ATOM 1229 C C . LEU A 1 158 ? 8.170 6.786 -3.976 1.00 96.81 158 LEU A C 1
ATOM 1231 O O . LEU A 1 158 ? 8.162 6.456 -2.784 1.00 96.81 158 LEU A O 1
ATOM 1235 N N . VAL A 1 159 ? 7.688 7.967 -4.378 1.00 96.38 159 VAL A N 1
ATOM 1236 C CA . VAL A 1 159 ? 7.037 8.930 -3.473 1.00 96.38 159 VAL A CA 1
ATOM 1237 C C . VAL A 1 159 ? 5.765 8.338 -2.862 1.00 96.38 159 VAL A C 1
ATOM 1239 O O . VAL A 1 159 ? 5.601 8.378 -1.636 1.00 96.38 159 VAL A O 1
ATOM 1242 N N . HIS A 1 160 ? 4.881 7.757 -3.677 1.00 98.31 160 HIS A N 1
ATOM 1243 C CA . HIS A 1 160 ? 3.650 7.126 -3.193 1.00 98.31 160 HIS A CA 1
ATOM 1244 C C . HIS A 1 160 ? 3.925 5.877 -2.343 1.00 98.31 160 HIS A C 1
ATOM 1246 O O . HIS A 1 160 ? 3.277 5.681 -1.308 1.00 98.31 160 HIS A O 1
ATOM 1252 N N . LEU A 1 161 ? 4.943 5.086 -2.692 1.00 98.12 161 LEU A N 1
ATOM 1253 C CA . LEU A 1 161 ? 5.342 3.905 -1.928 1.00 98.12 161 LEU A CA 1
ATOM 1254 C C . LEU A 1 161 ? 5.816 4.301 -0.524 1.00 98.12 161 LEU A C 1
ATOM 1256 O O . LEU A 1 161 ? 5.324 3.792 0.485 1.00 98.12 161 LEU A O 1
ATOM 1260 N N . ASN A 1 162 ? 6.710 5.289 -0.437 1.00 96.94 162 ASN A N 1
ATOM 1261 C CA . ASN A 1 162 ? 7.186 5.814 0.840 1.00 96.94 162 ASN A CA 1
ATOM 1262 C C . ASN A 1 162 ? 6.066 6.497 1.646 1.00 96.94 162 ASN A C 1
ATOM 1264 O O . ASN A 1 162 ? 6.011 6.372 2.872 1.00 96.94 162 ASN A O 1
ATOM 1268 N N . ARG A 1 163 ? 5.130 7.189 0.982 1.00 97.44 163 ARG A N 1
ATOM 1269 C CA . ARG A 1 163 ? 3.928 7.735 1.633 1.00 97.44 163 ARG A CA 1
ATOM 1270 C C . ARG A 1 163 ? 3.076 6.626 2.252 1.00 97.44 163 ARG A C 1
ATOM 1272 O O . ARG A 1 163 ? 2.639 6.791 3.390 1.00 97.44 163 ARG A O 1
ATOM 1279 N N . SER A 1 164 ? 2.893 5.507 1.553 1.00 98.38 164 SER A N 1
ATOM 1280 C CA . SER A 1 164 ? 2.168 4.335 2.059 1.00 98.38 164 SER A CA 1
ATOM 1281 C C . SER A 1 164 ? 2.840 3.775 3.314 1.00 98.38 164 SER A C 1
ATOM 1283 O O . SER A 1 164 ? 2.192 3.651 4.348 1.00 98.38 164 SER A O 1
ATOM 1285 N N . ILE A 1 165 ? 4.163 3.569 3.286 1.00 98.12 165 ILE A N 1
ATOM 1286 C CA . ILE A 1 165 ? 4.941 3.100 4.448 1.00 98.12 165 ILE A CA 1
ATOM 1287 C C . ILE A 1 165 ? 4.757 4.023 5.660 1.00 98.12 165 ILE A C 1
ATOM 1289 O O . ILE A 1 165 ? 4.467 3.564 6.765 1.00 98.12 165 ILE A O 1
ATOM 1293 N N . ARG A 1 166 ? 4.854 5.342 5.459 1.00 97.44 166 ARG A N 1
ATOM 1294 C CA . ARG A 1 166 ? 4.634 6.324 6.533 1.00 97.44 166 ARG A CA 1
ATOM 1295 C C . ARG A 1 166 ? 3.216 6.259 7.098 1.00 97.44 166 ARG A C 1
ATOM 1297 O O . ARG A 1 166 ? 3.044 6.430 8.304 1.00 97.44 166 ARG A O 1
ATOM 1304 N N . LYS A 1 167 ? 2.207 6.018 6.255 1.00 97.94 167 LYS A N 1
ATOM 1305 C CA . LYS A 1 167 ? 0.811 5.876 6.691 1.00 97.94 167 LYS A CA 1
ATOM 1306 C C . LYS A 1 167 ? 0.558 4.581 7.459 1.00 97.94 167 LYS A C 1
ATOM 1308 O O . LYS A 1 167 ? -0.210 4.612 8.414 1.00 97.94 167 LYS A O 1
ATOM 1313 N N . ILE A 1 168 ? 1.263 3.498 7.141 1.00 97.94 168 ILE A N 1
ATOM 1314 C CA . ILE A 1 168 ? 1.240 2.261 7.937 1.00 97.94 168 ILE A CA 1
ATOM 1315 C C . ILE A 1 168 ? 1.768 2.527 9.357 1.00 97.94 168 ILE A C 1
ATOM 1317 O O . ILE A 1 168 ? 1.117 2.159 10.334 1.00 97.94 168 ILE A O 1
ATOM 1321 N N . CYS A 1 169 ? 2.898 3.234 9.494 1.00 97.38 169 CYS A N 1
ATOM 1322 C CA . CYS A 1 169 ? 3.415 3.623 10.813 1.00 97.38 169 CYS A CA 1
ATOM 1323 C C . CYS A 1 169 ? 2.455 4.560 11.564 1.00 97.38 169 CYS A C 1
ATOM 1325 O O . CYS A 1 169 ? 2.240 4.412 12.766 1.00 97.38 169 CYS A O 1
ATOM 1327 N N . GLU A 1 170 ? 1.857 5.521 10.855 1.00 96.06 170 GLU A N 1
ATOM 1328 C CA . GLU A 1 170 ? 0.865 6.444 11.414 1.00 96.06 170 GLU A CA 1
ATOM 1329 C C . GLU A 1 170 ? -0.386 5.718 11.914 1.00 96.06 170 GLU A C 1
ATOM 1331 O O . GLU A 1 170 ? -0.937 6.107 12.940 1.00 96.06 170 GLU A O 1
ATOM 1336 N N . PHE A 1 171 ? -0.813 4.657 11.227 1.00 95.69 171 PHE A N 1
ATOM 1337 C CA . PHE A 1 171 ? -1.965 3.862 11.633 1.00 95.69 171 PHE A CA 1
ATOM 1338 C C . PHE A 1 171 ? -1.712 3.165 12.970 1.00 95.69 171 PHE A C 1
ATOM 1340 O O . PHE A 1 171 ? -2.525 3.274 13.884 1.00 95.69 171 PHE A O 1
ATOM 1347 N N . ALA A 1 172 ? -0.555 2.510 13.109 1.00 95.25 172 ALA A N 1
ATOM 1348 C CA . ALA A 1 172 ? -0.163 1.871 14.361 1.00 95.25 172 ALA A CA 1
ATOM 1349 C C . ALA A 1 172 ? -0.116 2.879 15.523 1.00 95.25 172 ALA A C 1
ATOM 1351 O O . ALA A 1 172 ? -0.617 2.589 16.606 1.00 95.25 172 ALA A O 1
ATOM 1352 N N . PHE A 1 173 ? 0.413 4.086 15.285 1.00 93.75 173 PHE A N 1
ATOM 1353 C CA . PHE A 1 173 ? 0.371 5.180 16.260 1.00 93.75 173 PHE A CA 1
ATOM 1354 C C . PHE A 1 173 ? -1.065 5.575 16.633 1.00 93.75 173 PHE A C 1
ATOM 1356 O O . PHE A 1 173 ? -1.372 5.692 17.818 1.00 93.75 173 PHE A O 1
ATOM 1363 N N . ALA A 1 174 ? -1.940 5.757 15.639 1.00 91.12 174 ALA A N 1
ATOM 1364 C CA . ALA A 1 174 ? -3.320 6.188 15.848 1.00 91.12 174 ALA A CA 1
ATOM 1365 C C . ALA A 1 174 ? -4.161 5.166 16.627 1.00 91.12 174 ALA A C 1
ATOM 1367 O O . ALA A 1 174 ? -5.107 5.566 17.303 1.00 91.12 174 ALA A O 1
ATOM 1368 N N . LEU A 1 175 ? -3.829 3.878 16.513 1.00 92.50 175 LEU A N 1
ATOM 1369 C CA . LEU A 1 175 ? -4.620 2.787 17.070 1.00 92.50 175 LEU A CA 1
ATOM 1370 C C . LEU A 1 175 ? -4.094 2.274 18.422 1.00 92.50 175 LEU A C 1
ATOM 1372 O O . LEU A 1 175 ? -4.890 1.899 19.273 1.00 92.50 175 LEU A O 1
ATOM 1376 N N . LEU A 1 176 ? -2.774 2.268 18.637 1.00 91.44 176 LEU A N 1
ATOM 1377 C CA . LEU A 1 176 ? -2.147 1.691 19.839 1.00 91.44 176 LEU A CA 1
ATOM 1378 C C . LEU A 1 176 ? -1.693 2.718 20.878 1.00 91.44 176 LEU A C 1
ATOM 1380 O O . LEU A 1 176 ? -1.014 2.353 21.842 1.00 91.44 176 LEU A O 1
ATOM 1384 N N . GLU A 1 177 ? -2.022 3.994 20.671 1.00 86.75 177 GLU A N 1
ATOM 1385 C CA . GLU A 1 177 ? -1.621 5.091 21.558 1.00 86.75 177 GLU A CA 1
ATOM 1386 C C . GLU A 1 177 ? -0.109 5.070 21.840 1.00 86.75 177 GLU A C 1
ATOM 1388 O O . GLU A 1 177 ? 0.345 5.047 22.991 1.00 86.75 177 GLU A O 1
ATOM 1393 N N . LEU A 1 178 ? 0.688 4.993 20.771 1.00 92.25 178 LEU A N 1
ATOM 1394 C CA . LEU A 1 178 ? 2.142 5.108 20.885 1.00 92.25 178 LEU A CA 1
ATOM 1395 C C . LEU A 1 178 ? 2.505 6.554 21.278 1.00 92.25 178 LEU A C 1
ATOM 1397 O O . LEU A 1 178 ? 1.770 7.492 20.987 1.00 92.25 178 LEU A O 1
ATOM 1401 N N . ASP A 1 179 ? 3.651 6.758 21.923 1.00 88.69 179 ASP A N 1
ATOM 1402 C CA . ASP A 1 179 ? 4.071 8.050 22.495 1.00 88.69 179 ASP A CA 1
ATOM 1403 C C . ASP A 1 179 ? 4.327 9.151 21.449 1.00 88.69 179 ASP A C 1
ATOM 1405 O O . ASP A 1 179 ? 4.131 10.332 21.726 1.00 88.69 179 ASP A O 1
ATOM 1409 N N . ARG A 1 180 ? 4.745 8.795 20.231 1.00 91.75 180 ARG A N 1
ATOM 1410 C CA . ARG A 1 180 ? 4.782 9.725 19.083 1.00 91.75 180 ARG A CA 1
ATOM 1411 C C . ARG A 1 180 ? 4.678 8.945 17.770 1.00 91.75 180 ARG A C 1
ATOM 1413 O O . ARG A 1 180 ? 4.847 7.726 17.710 1.00 91.75 180 ARG A O 1
ATOM 1420 N N . LYS A 1 181 ? 4.459 9.675 16.684 1.00 90.94 181 LYS A N 1
ATOM 1421 C CA . LYS A 1 181 ? 4.383 9.131 15.327 1.00 90.94 181 LYS A CA 1
ATOM 1422 C C . LYS A 1 181 ? 5.761 8.725 14.791 1.00 90.94 181 LYS A C 1
ATOM 1424 O O . LYS A 1 181 ? 6.701 9.513 14.856 1.00 90.94 181 LYS A O 1
ATOM 1429 N N . ASP A 1 182 ? 5.850 7.530 14.208 1.00 94.19 182 ASP A N 1
ATOM 1430 C CA . ASP A 1 182 ? 7.033 7.048 13.482 1.00 94.19 182 ASP A CA 1
ATOM 1431 C C . ASP A 1 182 ? 6.874 7.209 11.965 1.00 94.19 182 ASP A C 1
ATOM 1433 O O . ASP A 1 182 ? 5.764 7.301 11.439 1.00 94.19 182 ASP A O 1
ATOM 1437 N N . ASN A 1 183 ? 7.998 7.238 11.251 1.00 92.00 183 ASN A N 1
ATOM 1438 C CA . ASN A 1 183 ? 8.043 7.342 9.788 1.00 92.00 183 ASN A CA 1
ATOM 1439 C C . ASN A 1 183 ? 8.777 6.169 9.111 1.00 92.00 183 ASN A C 1
ATOM 1441 O O . ASN A 1 183 ? 8.919 6.173 7.890 1.00 92.00 183 ASN A O 1
ATOM 1445 N N . ASN A 1 184 ? 9.253 5.198 9.893 1.00 93.94 184 ASN A N 1
ATOM 1446 C CA . ASN A 1 184 ? 9.986 4.023 9.437 1.00 93.94 184 ASN A CA 1
ATOM 1447 C C . ASN A 1 184 ? 9.725 2.831 10.377 1.00 93.94 184 ASN A C 1
ATOM 1449 O O . ASN A 1 184 ? 9.238 3.006 11.498 1.00 93.94 184 ASN A O 1
ATOM 1453 N N . PHE A 1 185 ? 10.046 1.620 9.919 1.00 96.75 185 PHE A N 1
ATOM 1454 C CA . PHE A 1 185 ? 9.771 0.389 10.669 1.00 96.75 185 PHE A CA 1
ATOM 1455 C C . PHE A 1 185 ? 10.748 0.137 11.816 1.00 96.75 185 PHE A C 1
ATOM 1457 O O . PHE A 1 185 ? 10.370 -0.497 12.795 1.00 96.75 185 PHE A O 1
ATOM 1464 N N . LYS A 1 186 ? 11.979 0.648 11.742 1.00 97.06 186 LYS A N 1
ATOM 1465 C CA . LYS A 1 186 ? 12.969 0.493 12.813 1.00 97.06 186 LYS A CA 1
ATOM 1466 C C . LYS A 1 186 ? 12.515 1.178 14.097 1.00 97.06 186 LYS A C 1
ATOM 1468 O O . LYS A 1 186 ? 12.590 0.583 15.172 1.00 97.06 186 LYS A O 1
ATOM 1473 N N . ASP A 1 187 ? 12.025 2.408 13.994 1.00 96.94 187 ASP A N 1
ATOM 1474 C CA . ASP A 1 187 ? 11.512 3.139 15.150 1.00 96.94 187 ASP A CA 1
ATOM 1475 C C . ASP A 1 187 ? 10.147 2.598 15.592 1.00 96.94 187 ASP A C 1
ATOM 1477 O O . ASP A 1 187 ? 9.942 2.399 16.791 1.00 96.94 187 ASP A O 1
ATOM 1481 N N . LEU A 1 188 ? 9.275 2.225 14.645 1.00 97.44 188 LEU A N 1
ATOM 1482 C CA . LEU A 1 188 ? 8.008 1.560 14.961 1.00 97.44 188 LEU A CA 1
ATOM 1483 C C . LEU A 1 188 ? 8.218 0.240 15.725 1.00 97.44 188 LEU A C 1
ATOM 1485 O O . LEU A 1 188 ? 7.519 -0.015 16.699 1.00 97.44 188 LEU A O 1
ATOM 1489 N N . ALA A 1 189 ? 9.191 -0.592 15.339 1.00 97.69 189 ALA A N 1
ATOM 1490 C CA . ALA A 1 189 ? 9.482 -1.852 16.023 1.00 97.69 189 ALA A CA 1
ATOM 1491 C C . ALA A 1 189 ? 9.891 -1.617 17.482 1.00 97.69 189 ALA A C 1
ATOM 1493 O O . ALA A 1 189 ? 9.357 -2.258 18.384 1.00 97.69 189 ALA A O 1
ATOM 1494 N N . LYS A 1 190 ? 10.795 -0.661 17.739 1.00 97.25 190 LYS A N 1
ATOM 1495 C CA . LYS A 1 190 ? 11.207 -0.302 19.110 1.00 97.25 190 LYS A CA 1
ATOM 1496 C C . LYS A 1 190 ? 10.007 0.090 19.972 1.00 97.25 190 LYS A C 1
ATOM 1498 O O . LYS A 1 190 ? 9.906 -0.302 21.128 1.00 97.25 190 LYS A O 1
ATOM 1503 N N . ARG A 1 191 ? 9.094 0.849 19.379 1.00 96.38 191 ARG A N 1
ATOM 1504 C CA . ARG A 1 191 ? 7.892 1.402 20.004 1.00 96.38 191 ARG A CA 1
ATOM 1505 C C . ARG A 1 191 ? 6.830 0.384 20.324 1.00 96.38 191 ARG A C 1
ATOM 1507 O O . ARG A 1 191 ? 6.372 0.307 21.459 1.00 96.38 191 ARG A O 1
ATOM 1514 N N . VAL A 1 192 ? 6.484 -0.419 19.330 1.00 96.94 192 VAL A N 1
ATOM 1515 C CA . VAL A 1 192 ? 5.580 -1.550 19.497 1.00 96.94 192 VAL A CA 1
ATOM 1516 C C . VAL A 1 192 ? 6.158 -2.508 20.540 1.00 96.94 192 VAL A C 1
ATOM 1518 O O . VAL A 1 192 ? 5.431 -2.937 21.426 1.00 96.94 192 VAL A O 1
ATOM 1521 N N . GLY A 1 193 ? 7.471 -2.760 20.520 1.00 97.06 193 GLY A N 1
ATOM 1522 C CA . GLY A 1 193 ? 8.145 -3.587 21.524 1.00 97.06 193 GLY A CA 1
ATOM 1523 C C . GLY A 1 193 ? 8.065 -3.013 22.940 1.00 97.06 193 GLY A C 1
ATOM 1524 O O . GLY A 1 193 ? 7.840 -3.762 23.884 1.00 97.06 193 GLY A O 1
ATOM 1525 N N . ALA A 1 194 ? 8.188 -1.692 23.097 1.00 96.69 194 ALA A N 1
ATOM 1526 C CA . ALA A 1 194 ? 8.037 -1.028 24.392 1.00 96.69 194 ALA A CA 1
ATOM 1527 C C . ALA A 1 194 ? 6.584 -1.032 24.907 1.00 96.69 194 ALA A C 1
ATOM 1529 O O . ALA A 1 194 ? 6.372 -1.143 26.111 1.00 96.69 194 ALA A O 1
ATOM 1530 N N . LYS A 1 195 ? 5.590 -0.913 24.013 1.00 96.25 195 LYS A N 1
ATOM 1531 C CA . LYS A 1 195 ? 4.159 -0.855 24.366 1.00 96.25 195 LYS A CA 1
ATOM 1532 C C . LYS A 1 195 ? 3.537 -2.236 24.597 1.00 96.25 195 LYS A C 1
ATOM 1534 O O . LYS A 1 195 ? 2.794 -2.400 25.556 1.00 96.25 195 LYS A O 1
ATOM 1539 N N . LEU A 1 196 ? 3.806 -3.196 23.711 1.00 95.88 196 LEU A N 1
ATOM 1540 C CA . LEU A 1 196 ? 3.155 -4.516 23.678 1.00 95.88 196 LEU A CA 1
ATOM 1541 C C . LEU A 1 196 ? 4.068 -5.663 24.133 1.00 95.88 196 LEU A C 1
ATOM 1543 O O . LEU A 1 196 ? 3.616 -6.793 24.294 1.00 95.88 196 LEU A O 1
ATOM 1547 N N . GLY A 1 197 ? 5.363 -5.399 24.312 1.00 97.12 197 GLY A N 1
ATOM 1548 C CA . GLY A 1 197 ? 6.366 -6.426 24.566 1.00 97.12 197 GLY A CA 1
ATOM 1549 C C . GLY A 1 197 ? 6.901 -7.073 23.285 1.00 97.12 197 GLY A C 1
ATOM 1550 O O . GLY A 1 197 ? 6.224 -7.167 22.255 1.00 97.12 197 GLY A O 1
ATOM 1551 N N . VAL A 1 198 ? 8.143 -7.556 23.366 1.00 96.94 198 VAL A N 1
ATOM 1552 C CA . VAL A 1 198 ? 8.868 -8.191 22.247 1.00 96.94 198 VAL A CA 1
ATOM 1553 C C . VAL A 1 198 ? 8.282 -9.541 21.822 1.00 96.94 198 VAL A C 1
ATOM 1555 O O . VAL A 1 198 ? 8.615 -10.068 20.763 1.00 96.94 198 VAL A O 1
ATOM 1558 N N . ASP A 1 199 ? 7.387 -10.107 22.629 1.00 96.00 199 ASP A N 1
ATOM 1559 C CA . ASP A 1 199 ? 6.717 -11.361 22.306 1.00 96.00 199 ASP A CA 1
ATOM 156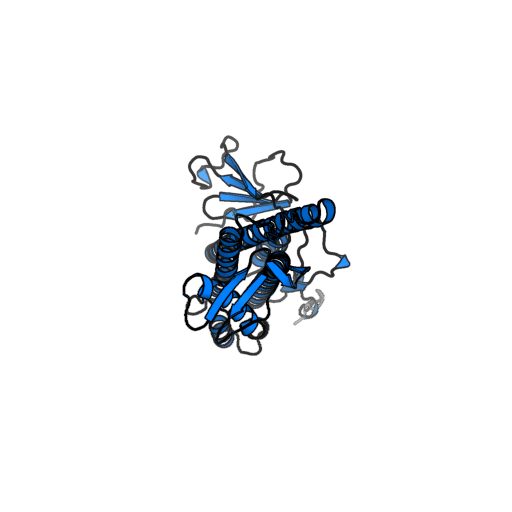0 C C . ASP A 1 199 ? 5.426 -11.202 21.509 1.00 96.00 199 ASP A C 1
ATOM 1562 O O . ASP A 1 199 ? 4.976 -12.191 20.917 1.00 96.00 199 ASP A O 1
ATOM 1566 N N . SER A 1 200 ? 4.882 -9.983 21.432 1.00 95.88 200 SER A N 1
ATOM 1567 C CA . SER A 1 200 ? 3.679 -9.686 20.651 1.00 95.88 200 SER A CA 1
ATOM 1568 C C . SER A 1 200 ? 3.874 -10.024 19.169 1.00 95.88 200 SER A C 1
ATOM 1570 O O . SER A 1 200 ? 4.955 -9.834 18.593 1.00 95.88 200 SER A O 1
ATOM 1572 N N . MET A 1 201 ? 2.811 -10.518 18.521 1.00 94.50 201 MET A N 1
ATOM 1573 C CA . MET A 1 201 ? 2.855 -10.838 17.087 1.00 94.50 201 MET A CA 1
ATOM 1574 C C . MET A 1 201 ? 3.161 -9.592 16.258 1.00 94.50 201 MET A C 1
ATOM 1576 O O . MET A 1 201 ? 3.928 -9.660 15.298 1.00 94.50 201 MET A O 1
ATOM 1580 N N . MET A 1 202 ? 2.622 -8.442 16.668 1.00 95.62 202 MET A N 1
ATOM 1581 C CA . MET A 1 202 ? 2.868 -7.181 15.988 1.00 95.62 202 MET A CA 1
ATOM 1582 C C . MET A 1 202 ? 4.341 -6.771 16.037 1.00 95.62 202 MET A C 1
ATOM 1584 O O . MET A 1 202 ? 4.891 -6.407 14.998 1.00 95.62 202 MET A O 1
ATOM 1588 N N . TYR A 1 203 ? 5.002 -6.861 17.199 1.00 97.62 203 TYR A N 1
ATOM 1589 C CA . TYR A 1 203 ? 6.434 -6.570 17.290 1.00 97.62 203 TYR A CA 1
ATOM 1590 C C . TYR A 1 203 ? 7.233 -7.492 16.373 1.00 97.62 203 TYR A C 1
ATOM 1592 O O . TYR A 1 203 ? 8.008 -7.008 15.548 1.00 97.62 203 TYR A O 1
ATOM 1600 N N . LYS A 1 204 ? 7.010 -8.809 16.482 1.00 98.12 204 LYS A N 1
ATOM 1601 C CA . LYS A 1 204 ? 7.725 -9.820 15.690 1.00 98.12 204 LYS A CA 1
ATOM 1602 C C . LYS A 1 204 ? 7.566 -9.554 14.195 1.00 98.12 204 LYS A C 1
ATOM 1604 O O . LYS A 1 204 ? 8.552 -9.582 13.461 1.00 98.12 204 LYS A O 1
ATOM 1609 N N . TYR A 1 205 ? 6.351 -9.222 13.760 1.00 97.88 205 TYR A N 1
ATOM 1610 C CA . TYR A 1 205 ? 6.070 -8.914 12.365 1.00 97.88 205 TYR A CA 1
ATOM 1611 C C . TYR A 1 205 ? 6.733 -7.615 11.894 1.00 97.88 205 TYR A C 1
ATOM 1613 O O . TYR A 1 205 ? 7.410 -7.617 10.868 1.00 97.88 205 TYR A O 1
ATOM 1621 N N . VAL A 1 206 ? 6.582 -6.506 12.626 1.00 97.88 206 VAL A N 1
ATOM 1622 C CA . VAL A 1 206 ? 7.203 -5.225 12.244 1.00 97.88 206 VAL A CA 1
ATOM 1623 C C . VAL A 1 206 ? 8.726 -5.361 12.224 1.00 97.88 206 VAL A C 1
ATOM 1625 O O . VAL A 1 206 ? 9.358 -4.961 11.248 1.00 97.88 206 VAL A O 1
ATOM 1628 N N . HIS A 1 207 ? 9.309 -5.984 13.252 1.00 98.25 207 HIS A N 1
ATOM 1629 C CA . HIS A 1 207 ? 10.748 -6.208 13.369 1.00 98.25 207 HIS A CA 1
ATOM 1630 C C . HIS A 1 207 ? 11.303 -7.050 12.212 1.00 98.25 207 HIS A C 1
ATOM 1632 O O . HIS A 1 207 ? 12.306 -6.675 11.608 1.00 98.25 207 HIS A O 1
ATOM 1638 N N . ALA A 1 208 ? 10.629 -8.148 11.848 1.00 98.12 208 ALA A N 1
ATOM 1639 C CA . ALA A 1 208 ? 11.050 -9.019 10.748 1.00 98.12 208 ALA A CA 1
ATOM 1640 C C . ALA A 1 208 ? 11.085 -8.315 9.378 1.00 98.12 208 ALA A C 1
ATOM 1642 O O . ALA A 1 208 ? 11.778 -8.769 8.473 1.00 98.12 208 ALA A O 1
ATOM 1643 N N . ASN A 1 209 ? 10.362 -7.203 9.222 1.00 98.12 209 ASN A N 1
ATOM 1644 C CA . ASN A 1 209 ? 10.264 -6.469 7.961 1.00 98.12 209 ASN A CA 1
ATOM 1645 C C . ASN A 1 209 ? 11.088 -5.168 7.934 1.00 98.12 209 ASN A C 1
ATOM 1647 O O . ASN A 1 209 ? 11.047 -4.455 6.928 1.00 98.12 209 ASN A O 1
ATOM 1651 N N . VAL A 1 210 ? 11.846 -4.853 8.996 1.00 97.62 210 VAL A N 1
ATOM 1652 C CA . VAL A 1 210 ? 12.638 -3.611 9.103 1.00 97.62 210 VAL A CA 1
ATOM 1653 C C . VAL A 1 210 ? 13.594 -3.452 7.927 1.00 97.62 210 VAL A C 1
ATOM 1655 O O . VAL A 1 210 ? 13.522 -2.446 7.229 1.00 97.62 210 VAL A O 1
ATOM 1658 N N . GLU A 1 211 ? 14.446 -4.447 7.672 1.00 95.31 211 GLU A N 1
ATOM 1659 C CA . GLU A 1 211 ? 15.489 -4.362 6.641 1.00 95.31 211 GLU A CA 1
ATOM 1660 C C . GLU A 1 211 ? 14.895 -4.123 5.248 1.00 95.31 211 GLU A C 1
ATOM 1662 O O . GLU A 1 211 ? 15.310 -3.223 4.517 1.00 95.31 211 GLU A O 1
ATOM 1667 N N . ARG A 1 212 ? 13.859 -4.888 4.890 1.00 94.75 212 ARG A N 1
ATOM 1668 C CA . ARG A 1 212 ? 13.222 -4.763 3.578 1.00 94.75 212 ARG A CA 1
ATOM 1669 C C . ARG A 1 212 ? 12.531 -3.411 3.407 1.00 94.75 212 ARG A C 1
ATOM 1671 O O . ARG A 1 212 ? 12.645 -2.814 2.342 1.00 94.75 212 ARG A O 1
ATOM 1678 N N . ILE A 1 213 ? 11.848 -2.906 4.435 1.00 96.12 213 ILE A N 1
ATOM 1679 C CA . ILE A 1 213 ? 11.223 -1.576 4.393 1.00 96.12 213 ILE A CA 1
ATOM 1680 C C . ILE A 1 213 ? 12.279 -0.467 4.325 1.00 96.12 213 ILE A C 1
ATOM 1682 O O . ILE A 1 213 ? 12.101 0.488 3.571 1.00 96.12 213 ILE A O 1
ATOM 1686 N N . GLU A 1 214 ? 13.390 -0.593 5.055 1.00 93.25 214 GLU A N 1
ATOM 1687 C CA . GLU A 1 214 ? 14.508 0.350 4.958 1.00 93.25 214 GLU A CA 1
ATOM 1688 C C . GLU A 1 214 ? 15.057 0.410 3.529 1.00 93.25 214 GLU A C 1
ATOM 1690 O O . GLU A 1 214 ? 15.207 1.506 2.993 1.00 93.25 214 GLU A O 1
ATOM 1695 N N . ASN A 1 215 ? 15.263 -0.734 2.872 1.00 90.62 215 ASN A N 1
ATOM 1696 C CA . ASN A 1 215 ? 15.715 -0.776 1.478 1.00 90.62 215 ASN A CA 1
ATOM 1697 C C . ASN A 1 215 ? 14.754 -0.046 0.522 1.00 90.62 215 ASN A C 1
ATOM 1699 O O . ASN A 1 215 ? 15.208 0.695 -0.349 1.00 90.62 215 ASN A O 1
ATOM 1703 N N . LEU A 1 216 ? 13.437 -0.172 0.719 1.00 93.44 216 LEU A N 1
ATOM 1704 C CA . LEU A 1 216 ? 12.441 0.555 -0.083 1.00 93.44 216 LEU A CA 1
ATOM 1705 C C . LEU A 1 216 ? 12.472 2.067 0.152 1.00 93.44 216 LEU A C 1
ATOM 1707 O O . LEU A 1 216 ? 12.370 2.845 -0.793 1.00 93.44 216 LEU A O 1
ATOM 1711 N N . ILE A 1 217 ? 12.634 2.496 1.404 1.00 90.88 217 ILE A N 1
ATOM 1712 C CA . ILE A 1 217 ? 12.757 3.921 1.741 1.00 90.88 217 ILE A CA 1
ATOM 1713 C C . ILE A 1 217 ? 14.026 4.512 1.108 1.00 90.88 217 ILE A C 1
ATOM 1715 O O . ILE A 1 217 ? 14.009 5.645 0.621 1.00 90.88 217 ILE A O 1
ATOM 1719 N N . LEU A 1 218 ? 15.123 3.748 1.090 1.00 88.44 218 LEU A N 1
ATOM 1720 C CA . LEU A 1 218 ? 16.401 4.186 0.532 1.00 88.44 218 LEU A CA 1
ATOM 1721 C C . LEU A 1 218 ? 16.327 4.448 -0.977 1.00 88.44 218 LEU A C 1
ATOM 1723 O O . LEU A 1 218 ? 16.892 5.446 -1.416 1.00 88.44 218 LEU A O 1
ATOM 1727 N N . LEU A 1 219 ? 15.574 3.645 -1.743 1.00 87.81 219 LEU A N 1
ATOM 1728 C CA . LEU A 1 219 ? 15.358 3.883 -3.181 1.00 87.81 219 LEU A CA 1
ATOM 1729 C C . LEU A 1 219 ? 14.845 5.303 -3.469 1.00 87.81 219 LEU A C 1
ATOM 1731 O O . LEU A 1 219 ? 15.304 5.941 -4.412 1.00 87.81 219 LEU A O 1
ATOM 1735 N N . ARG A 1 220 ? 13.936 5.826 -2.636 1.00 85.31 220 ARG A N 1
ATOM 1736 C CA . ARG A 1 220 ? 13.432 7.203 -2.763 1.00 85.31 220 ARG A CA 1
ATOM 1737 C C . ARG A 1 220 ? 14.423 8.232 -2.226 1.00 85.31 220 ARG A C 1
ATOM 1739 O O . ARG A 1 220 ? 14.659 9.255 -2.858 1.00 85.31 220 ARG A O 1
ATOM 1746 N N . ASN A 1 221 ? 14.984 7.996 -1.039 1.00 79.06 221 ASN A N 1
ATOM 1747 C CA . ASN A 1 221 ? 15.855 8.983 -0.395 1.00 79.06 221 ASN A CA 1
ATOM 1748 C C . ASN A 1 221 ? 17.072 9.329 -1.261 1.00 79.06 221 ASN A C 1
ATOM 1750 O O . ASN A 1 221 ? 17.494 10.479 -1.270 1.00 79.06 221 ASN A O 1
ATOM 1754 N N . PHE A 1 222 ? 17.602 8.357 -2.001 1.00 72.75 222 PHE A N 1
ATOM 1755 C CA . PHE A 1 222 ? 18.748 8.560 -2.881 1.00 72.75 222 PHE A CA 1
ATOM 1756 C C . PHE A 1 222 ? 18.388 9.064 -4.288 1.00 72.75 222 PHE A C 1
ATOM 1758 O O . PHE A 1 222 ? 19.297 9.393 -5.046 1.00 72.75 222 PHE A O 1
ATOM 1765 N N . ASP A 1 223 ? 17.095 9.164 -4.618 1.00 71.94 223 ASP A N 1
ATOM 1766 C CA . ASP A 1 223 ? 16.592 9.963 -5.748 1.00 71.94 223 ASP A CA 1
ATOM 1767 C C . ASP A 1 223 ? 16.511 11.455 -5.357 1.00 71.94 223 ASP A C 1
ATOM 1769 O O . ASP A 1 223 ? 16.908 12.327 -6.124 1.00 71.94 223 ASP A O 1
ATOM 1773 N N . GLU A 1 224 ? 16.078 11.769 -4.127 1.00 69.06 224 GLU A N 1
ATOM 1774 C CA . GLU A 1 224 ? 15.915 13.159 -3.655 1.00 69.06 224 GLU A CA 1
ATOM 1775 C C . GLU A 1 224 ? 17.212 13.794 -3.115 1.00 69.06 224 GLU A C 1
ATOM 1777 O O . GLU A 1 224 ? 17.438 14.997 -3.274 1.00 69.06 224 GLU A O 1
ATOM 1782 N N . HIS A 1 225 ? 18.063 13.007 -2.452 1.00 74.00 225 HIS A N 1
ATOM 1783 C CA . HIS A 1 225 ? 19.256 13.476 -1.743 1.00 74.00 225 HIS A CA 1
ATOM 1784 C C . HIS A 1 225 ? 20.445 12.524 -1.970 1.00 74.00 225 HIS A C 1
ATOM 1786 O O . HIS A 1 225 ? 20.762 11.712 -1.094 1.00 74.00 225 HIS A O 1
ATOM 1792 N N . PRO A 1 226 ? 21.111 12.598 -3.138 1.00 69.25 226 PRO A N 1
ATOM 1793 C CA . PRO A 1 226 ? 22.270 11.760 -3.423 1.00 69.25 226 PRO A CA 1
ATOM 1794 C C . PRO A 1 226 ? 23.428 12.086 -2.464 1.00 69.25 226 PRO A C 1
ATOM 1796 O O . PRO A 1 226 ? 23.835 13.241 -2.327 1.00 69.25 226 PRO A O 1
ATOM 1799 N N . GLY A 1 227 ? 23.935 11.054 -1.783 1.00 76.25 227 GLY A N 1
ATOM 1800 C CA . GLY A 1 227 ? 25.141 11.093 -0.945 1.00 76.25 227 GLY A CA 1
ATOM 1801 C C . GLY A 1 227 ? 26.174 10.093 -1.471 1.00 76.25 227 GLY A C 1
ATOM 1802 O O . GLY A 1 227 ? 26.368 9.987 -2.676 1.00 76.25 227 GLY A O 1
ATOM 1803 N N . ASP A 1 228 ? 26.760 9.270 -0.594 1.00 81.12 228 ASP A N 1
ATOM 1804 C CA . ASP A 1 228 ? 27.635 8.143 -0.991 1.00 81.12 228 ASP A CA 1
ATOM 1805 C C . ASP A 1 228 ? 26.859 6.937 -1.563 1.00 81.12 228 ASP A C 1
ATOM 1807 O O . ASP A 1 228 ? 27.403 5.852 -1.783 1.00 81.12 228 ASP A O 1
ATOM 1811 N N . THR A 1 229 ? 25.544 7.074 -1.719 1.00 84.31 229 THR A N 1
ATOM 1812 C CA . THR A 1 229 ? 24.661 6.095 -2.350 1.00 84.31 229 THR A CA 1
ATOM 1813 C C . THR A 1 229 ? 23.653 6.843 -3.212 1.00 84.31 229 THR A C 1
ATOM 1815 O O . THR A 1 229 ? 23.136 7.881 -2.794 1.00 84.31 229 THR A O 1
ATOM 1818 N N . THR A 1 230 ? 23.387 6.309 -4.403 1.00 86.50 230 THR A N 1
ATOM 1819 C CA . THR A 1 230 ? 22.519 6.935 -5.411 1.00 86.50 230 THR A CA 1
ATOM 1820 C C . THR A 1 230 ? 21.624 5.884 -6.053 1.00 86.50 230 THR A C 1
ATOM 1822 O O . THR A 1 230 ? 22.099 4.791 -6.381 1.00 86.50 230 THR A O 1
ATOM 1825 N N . THR A 1 231 ? 20.353 6.224 -6.272 1.00 90.25 231 THR A N 1
ATOM 1826 C CA . THR A 1 231 ? 19.444 5.419 -7.097 1.00 90.25 231 THR A CA 1
ATOM 1827 C C . THR A 1 231 ? 19.740 5.693 -8.566 1.00 90.25 231 THR A C 1
ATOM 1829 O O . THR A 1 231 ? 19.591 6.816 -9.042 1.00 90.25 231 THR A O 1
ATOM 1832 N N . VAL A 1 232 ? 20.181 4.673 -9.297 1.00 91.88 232 VAL A N 1
ATOM 1833 C CA . VAL A 1 232 ? 20.485 4.768 -10.725 1.00 91.88 232 VAL A CA 1
ATOM 1834 C C . VAL A 1 232 ? 19.339 4.154 -11.510 1.00 91.88 232 VAL A C 1
ATOM 1836 O O . VAL A 1 232 ? 19.114 2.948 -11.462 1.00 91.88 232 VAL A O 1
ATOM 1839 N N . LEU A 1 233 ? 18.631 5.000 -12.253 1.00 94.50 233 LEU A N 1
ATOM 1840 C CA . LEU A 1 233 ? 17.589 4.611 -13.196 1.00 94.50 233 LEU A CA 1
ATOM 1841 C C . LEU A 1 233 ? 18.201 4.518 -14.593 1.00 94.50 233 LEU A C 1
ATOM 1843 O O . LEU A 1 233 ? 18.721 5.496 -15.129 1.00 94.50 233 LEU A O 1
ATOM 1847 N N . ARG A 1 234 ? 18.137 3.334 -15.200 1.00 95.31 234 ARG A N 1
ATOM 1848 C CA . ARG A 1 234 ? 18.536 3.111 -16.590 1.00 95.31 234 ARG A CA 1
ATOM 1849 C C . ARG A 1 234 ? 17.287 2.818 -17.397 1.00 95.31 234 ARG A C 1
ATOM 1851 O O . ARG A 1 234 ? 16.546 1.891 -17.087 1.00 95.31 234 ARG A O 1
ATOM 1858 N N . ASN A 1 235 ? 17.075 3.594 -18.454 1.00 95.88 235 ASN A N 1
ATOM 1859 C CA . ASN A 1 235 ? 16.073 3.265 -19.464 1.00 95.88 235 ASN A CA 1
ATOM 1860 C C . ASN A 1 235 ? 16.504 2.012 -20.246 1.00 95.88 235 ASN A C 1
ATOM 1862 O O . ASN A 1 235 ? 17.502 1.376 -19.900 1.00 95.88 235 ASN A O 1
ATOM 1866 N N . PHE A 1 236 ? 15.789 1.659 -21.313 1.00 94.62 236 PHE A N 1
ATOM 1867 C CA . PHE A 1 236 ? 16.252 0.631 -22.245 1.00 94.62 236 PHE A CA 1
ATOM 1868 C C . PHE A 1 236 ? 17.708 0.893 -22.655 1.00 94.62 236 PHE A C 1
ATOM 1870 O O . PHE A 1 236 ? 18.061 1.983 -23.120 1.00 94.62 236 PHE A O 1
ATOM 1877 N N . HIS A 1 237 ? 18.558 -0.106 -22.437 1.00 92.19 237 HIS A N 1
ATOM 1878 C CA . HIS A 1 237 ? 20.005 0.004 -22.596 1.00 92.19 237 HIS A CA 1
ATOM 1879 C C . HIS A 1 237 ? 20.596 -1.296 -23.136 1.00 92.19 237 HIS A C 1
ATOM 1881 O O . HIS A 1 237 ? 19.968 -2.352 -23.085 1.00 92.19 237 HIS A O 1
ATOM 1887 N N . LEU A 1 238 ? 21.819 -1.231 -23.660 1.00 89.88 238 LEU A N 1
ATOM 1888 C CA . LEU A 1 238 ? 22.529 -2.422 -24.116 1.00 89.88 238 LEU A CA 1
ATOM 1889 C C . LEU A 1 238 ? 23.098 -3.188 -22.916 1.00 89.88 238 LEU A C 1
ATOM 1891 O O . LEU A 1 238 ? 23.939 -2.666 -22.189 1.00 89.88 238 LEU A O 1
ATOM 1895 N N . ALA A 1 239 ? 22.673 -4.440 -22.748 1.00 86.00 239 ALA A N 1
ATOM 1896 C CA . ALA A 1 239 ? 23.310 -5.416 -21.858 1.00 86.00 239 ALA A CA 1
ATOM 1897 C C . ALA A 1 239 ? 24.503 -6.124 -22.528 1.00 86.00 239 ALA A C 1
ATOM 1899 O O . ALA A 1 239 ? 25.266 -6.835 -21.880 1.00 86.00 239 ALA A O 1
ATOM 1900 N N . GLY A 1 240 ? 24.668 -5.945 -23.839 1.00 82.81 240 GLY A N 1
ATOM 1901 C CA . GLY A 1 240 ? 25.770 -6.482 -24.628 1.00 82.81 240 GLY A CA 1
ATOM 1902 C C . GLY A 1 240 ? 25.625 -6.107 -26.106 1.00 82.81 240 GLY A C 1
ATOM 1903 O O . GLY A 1 240 ? 24.650 -5.449 -26.472 1.00 82.81 240 GLY A O 1
ATOM 1904 N N . PRO A 1 241 ? 26.539 -6.555 -26.987 1.00 74.38 241 PRO A N 1
ATOM 1905 C CA . PRO A 1 241 ? 26.578 -6.137 -28.395 1.00 74.38 241 PRO A CA 1
ATOM 1906 C C . PRO A 1 241 ? 25.290 -6.396 -29.193 1.00 74.38 241 PRO A C 1
ATOM 1908 O O . PRO A 1 241 ? 25.087 -5.795 -30.243 1.00 74.38 241 PRO A O 1
ATOM 1911 N N . ARG A 1 242 ? 24.440 -7.322 -28.728 1.00 75.19 242 ARG A N 1
ATOM 1912 C CA . ARG A 1 242 ? 23.172 -7.707 -29.372 1.00 75.19 242 ARG A CA 1
ATOM 1913 C C . ARG A 1 242 ? 22.039 -7.957 -28.372 1.00 75.19 242 ARG A C 1
ATOM 1915 O O . ARG A 1 242 ? 21.089 -8.662 -28.691 1.00 75.19 242 ARG A O 1
ATOM 1922 N N . ALA A 1 243 ? 22.160 -7.430 -27.156 1.00 84.56 243 ALA A N 1
ATOM 1923 C CA . ALA A 1 243 ? 21.179 -7.643 -26.099 1.00 84.56 243 ALA A CA 1
ATOM 1924 C C . ALA A 1 243 ? 20.693 -6.294 -25.576 1.00 84.56 243 ALA A C 1
ATOM 1926 O O . ALA A 1 243 ? 21.493 -5.508 -25.069 1.00 84.56 243 ALA A O 1
ATOM 1927 N N . ILE A 1 244 ? 19.389 -6.042 -25.691 1.00 88.06 244 ILE A N 1
ATOM 1928 C CA . ILE A 1 244 ? 18.731 -4.918 -25.026 1.00 88.06 244 ILE A CA 1
ATOM 1929 C C . ILE A 1 244 ? 18.157 -5.409 -23.706 1.00 88.06 244 ILE A C 1
ATOM 1931 O O . ILE A 1 244 ? 17.490 -6.440 -23.653 1.00 88.06 244 ILE A O 1
ATOM 1935 N N . SER A 1 245 ? 18.414 -4.641 -22.659 1.00 93.06 245 SER A N 1
ATOM 1936 C CA . SER A 1 245 ? 17.798 -4.784 -21.353 1.00 93.06 245 SER A CA 1
ATOM 1937 C C . SER A 1 245 ? 16.597 -3.852 -21.238 1.00 93.06 245 SER A C 1
ATOM 1939 O O . SER A 1 245 ? 16.643 -2.713 -21.718 1.00 93.06 245 SER A O 1
ATOM 1941 N N . ALA A 1 246 ? 15.539 -4.327 -20.583 1.00 95.56 246 ALA A N 1
ATOM 1942 C CA . ALA A 1 246 ? 14.424 -3.488 -20.164 1.00 95.56 246 ALA A CA 1
ATOM 1943 C C . ALA A 1 246 ? 14.889 -2.434 -19.134 1.00 95.56 246 ALA A C 1
ATOM 1945 O O . ALA A 1 246 ? 16.002 -2.537 -18.607 1.00 95.56 246 ALA A O 1
ATOM 1946 N N . PRO A 1 247 ? 14.074 -1.407 -18.836 1.00 97.50 247 PRO A N 1
ATOM 1947 C CA . PRO A 1 247 ? 14.427 -0.412 -17.836 1.00 97.50 247 PRO A CA 1
ATOM 1948 C C . PRO A 1 247 ? 14.720 -1.027 -16.465 1.00 97.50 247 PRO A C 1
ATOM 1950 O O . PRO A 1 247 ? 13.954 -1.857 -15.972 1.00 97.50 247 PRO A O 1
ATOM 1953 N N . THR A 1 248 ? 15.808 -0.590 -15.833 1.00 97.12 248 THR A N 1
ATOM 1954 C CA . THR A 1 248 ? 16.253 -1.096 -14.529 1.00 97.12 248 THR A CA 1
ATOM 1955 C C . THR A 1 248 ? 16.517 0.023 -13.535 1.00 97.12 248 THR A C 1
ATOM 1957 O O . THR A 1 248 ? 17.008 1.083 -13.925 1.00 97.12 248 THR A O 1
ATOM 1960 N N . TRP A 1 249 ? 16.297 -0.240 -12.248 1.00 96.25 249 TRP A N 1
ATOM 1961 C CA . TRP A 1 249 ? 16.855 0.562 -11.161 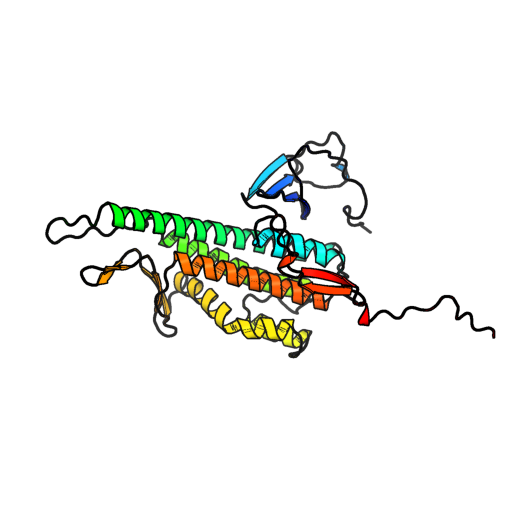1.00 96.25 249 TRP A CA 1
ATOM 1962 C C . TRP A 1 249 ? 17.849 -0.245 -10.328 1.00 96.25 249 TRP A C 1
ATOM 1964 O O . TRP A 1 249 ? 17.758 -1.469 -10.228 1.00 96.25 249 TRP A O 1
ATOM 1974 N N . GLU A 1 250 ? 18.807 0.445 -9.726 1.00 94.00 250 GLU A N 1
ATOM 1975 C CA . GLU A 1 250 ? 19.743 -0.113 -8.752 1.00 94.00 250 GLU A CA 1
ATOM 1976 C C . GLU A 1 250 ? 20.155 0.962 -7.748 1.00 94.00 250 GLU A C 1
ATOM 1978 O O . GLU A 1 250 ? 20.151 2.153 -8.063 1.00 94.00 250 GLU A O 1
ATOM 1983 N N . LEU A 1 251 ? 20.546 0.552 -6.546 1.00 92.00 251 LEU A N 1
ATOM 1984 C CA . LEU A 1 251 ? 21.360 1.394 -5.681 1.00 92.00 251 LEU A CA 1
ATOM 1985 C C . LEU A 1 251 ? 22.827 1.195 -6.062 1.00 92.00 251 LEU A C 1
ATOM 1987 O O . LEU A 1 251 ? 23.275 0.065 -6.246 1.00 92.00 251 LEU A O 1
ATOM 1991 N N . THR A 1 252 ? 23.590 2.279 -6.142 1.00 89.81 252 THR A N 1
ATOM 1992 C CA . THR A 1 252 ? 25.054 2.249 -6.306 1.00 89.81 252 THR A CA 1
ATOM 1993 C C . THR A 1 252 ? 25.732 2.912 -5.112 1.00 89.81 252 THR A C 1
ATOM 1995 O O . THR A 1 252 ? 25.103 3.711 -4.425 1.00 89.81 252 THR A O 1
ATOM 1998 N N . GLY A 1 253 ? 27.001 2.585 -4.845 1.00 87.94 253 GLY A N 1
ATOM 1999 C CA . GLY A 1 253 ? 27.762 3.125 -3.712 1.00 87.94 253 GLY A CA 1
ATOM 2000 C C . GLY A 1 253 ? 27.771 2.202 -2.491 1.00 87.94 253 GLY A C 1
ATOM 2001 O O . GLY A 1 253 ? 27.822 0.981 -2.635 1.00 87.94 253 GLY A O 1
ATOM 2002 N N . ALA A 1 254 ? 27.737 2.770 -1.282 1.00 85.25 254 ALA A N 1
ATOM 2003 C CA . ALA A 1 254 ? 27.911 2.014 -0.031 1.00 85.25 254 ALA A CA 1
ATOM 2004 C C . ALA A 1 254 ? 26.836 0.936 0.219 1.00 85.25 254 ALA A C 1
ATOM 2006 O O . ALA A 1 254 ? 27.096 -0.045 0.914 1.00 85.25 254 ALA A O 1
ATOM 2007 N N . LYS A 1 255 ? 25.634 1.106 -0.348 1.00 86.31 255 LYS A N 1
ATOM 2008 C CA . LYS A 1 255 ? 24.523 0.141 -0.272 1.00 86.31 255 LYS A CA 1
ATOM 2009 C C . LYS A 1 255 ? 24.129 -0.385 -1.651 1.00 86.31 255 LYS A C 1
ATOM 2011 O O . LYS A 1 255 ? 22.949 -0.392 -1.994 1.00 86.31 255 LYS A O 1
ATOM 2016 N N . ALA A 1 256 ? 25.121 -0.760 -2.456 1.00 88.88 256 ALA A N 1
ATOM 2017 C CA . ALA A 1 256 ? 24.876 -1.218 -3.814 1.00 88.88 256 ALA A CA 1
ATOM 2018 C C . ALA A 1 256 ? 23.943 -2.442 -3.857 1.00 88.88 256 ALA A C 1
ATOM 2020 O O . ALA A 1 256 ? 24.094 -3.380 -3.072 1.00 88.88 256 ALA A O 1
ATOM 2021 N N . THR A 1 257 ? 23.005 -2.446 -4.800 1.00 91.25 257 THR A N 1
ATOM 2022 C CA . THR A 1 257 ? 22.127 -3.587 -5.084 1.00 91.25 257 THR A CA 1
ATOM 2023 C C . THR A 1 257 ? 22.296 -4.018 -6.530 1.00 91.25 257 THR A C 1
ATOM 2025 O O . THR A 1 257 ? 22.704 -3.228 -7.373 1.00 91.25 257 THR A O 1
ATOM 2028 N N . ALA A 1 258 ? 21.934 -5.261 -6.843 1.00 92.88 258 ALA A N 1
ATOM 2029 C CA . ALA A 1 258 ? 21.845 -5.680 -8.236 1.00 92.88 258 ALA A CA 1
ATOM 2030 C C . ALA A 1 258 ? 20.749 -4.881 -8.979 1.00 92.88 258 ALA A C 1
ATOM 2032 O O . ALA A 1 258 ? 19.736 -4.536 -8.352 1.00 92.88 258 ALA A O 1
ATOM 2033 N N . PRO A 1 259 ? 20.915 -4.627 -10.292 1.00 94.56 259 PRO A N 1
ATOM 2034 C CA . PRO A 1 259 ? 19.857 -4.077 -11.124 1.00 94.56 259 PRO A CA 1
ATOM 2035 C C . PRO A 1 259 ? 18.605 -4.941 -11.084 1.00 94.56 259 PRO A C 1
ATOM 2037 O O . PRO A 1 259 ? 18.670 -6.166 -11.200 1.00 94.56 259 PRO A O 1
ATOM 2040 N N . LYS A 1 260 ? 17.457 -4.282 -10.969 1.00 96.69 260 LYS A N 1
ATOM 2041 C CA . LYS A 1 260 ? 16.140 -4.905 -11.068 1.00 96.69 260 LYS A CA 1
ATOM 2042 C C . LYS A 1 260 ? 15.318 -4.231 -12.144 1.00 96.69 260 LYS A C 1
ATOM 2044 O O . LYS A 1 260 ? 15.394 -3.013 -12.288 1.00 96.69 260 LYS A O 1
ATOM 2049 N N . PHE A 1 261 ? 14.516 -5.009 -12.862 1.00 97.31 261 PHE A N 1
ATOM 2050 C CA . PHE A 1 261 ? 13.583 -4.464 -13.838 1.00 97.31 261 PHE A CA 1
ATOM 2051 C C . PHE A 1 261 ? 12.483 -3.674 -13.133 1.00 97.31 261 PHE A C 1
ATOM 2053 O O . PHE A 1 261 ? 11.844 -4.167 -12.205 1.00 97.31 261 PHE A O 1
ATOM 2060 N N . ILE A 1 262 ? 12.309 -2.422 -13.556 1.00 97.12 262 ILE A N 1
ATOM 2061 C CA . ILE A 1 262 ? 11.472 -1.443 -12.855 1.00 97.12 262 ILE A CA 1
ATOM 2062 C C . ILE A 1 262 ? 10.009 -1.888 -12.834 1.00 97.12 262 ILE A C 1
ATOM 2064 O O . ILE A 1 262 ? 9.356 -1.781 -11.801 1.00 97.12 262 ILE A O 1
ATOM 2068 N N . ALA A 1 263 ? 9.495 -2.385 -13.962 1.00 97.19 263 ALA A N 1
ATOM 2069 C CA . ALA A 1 263 ? 8.086 -2.734 -14.096 1.00 97.19 263 ALA A CA 1
ATOM 2070 C C . ALA A 1 263 ? 7.694 -3.906 -13.180 1.00 97.19 263 ALA A C 1
ATOM 2072 O O . ALA A 1 263 ? 6.710 -3.821 -12.447 1.00 97.19 263 ALA A O 1
ATOM 2073 N N . GLU A 1 264 ? 8.486 -4.977 -13.179 1.00 97.88 264 GLU A N 1
ATOM 2074 C CA . GLU A 1 264 ? 8.258 -6.158 -12.349 1.00 97.88 264 GLU A CA 1
ATOM 2075 C C . GLU A 1 264 ? 8.465 -5.849 -10.862 1.00 97.88 264 GLU A C 1
ATOM 2077 O O . GLU A 1 264 ? 7.595 -6.154 -10.043 1.00 97.88 264 GLU A O 1
ATOM 2082 N N . ASP A 1 265 ? 9.574 -5.190 -10.504 1.00 97.94 265 ASP A N 1
ATOM 2083 C CA . ASP A 1 265 ? 9.869 -4.881 -9.102 1.00 97.94 265 ASP A CA 1
ATOM 2084 C C . ASP A 1 265 ? 8.833 -3.899 -8.529 1.00 97.94 265 ASP A C 1
ATOM 2086 O O . ASP A 1 265 ? 8.408 -4.080 -7.393 1.00 97.94 265 ASP A O 1
ATOM 2090 N N . ALA A 1 266 ? 8.334 -2.923 -9.301 1.00 98.25 266 ALA A N 1
ATOM 2091 C CA . ALA A 1 266 ? 7.266 -2.026 -8.848 1.00 98.25 266 ALA A CA 1
ATOM 2092 C C . ALA A 1 266 ? 5.977 -2.786 -8.478 1.00 98.25 266 ALA A C 1
ATOM 2094 O O . ALA A 1 266 ? 5.390 -2.537 -7.422 1.00 98.25 266 ALA A O 1
ATOM 2095 N N . ILE A 1 267 ? 5.553 -3.755 -9.295 1.00 98.31 267 ILE A N 1
ATOM 2096 C CA . ILE A 1 267 ? 4.378 -4.591 -8.997 1.00 98.31 267 ILE A CA 1
ATOM 2097 C C . ILE A 1 267 ? 4.613 -5.405 -7.716 1.00 98.31 267 ILE A C 1
ATOM 2099 O O . ILE A 1 267 ? 3.763 -5.425 -6.817 1.00 98.31 267 ILE A O 1
ATOM 2103 N N . GLU A 1 268 ? 5.779 -6.044 -7.601 1.00 98.19 268 GLU A N 1
ATOM 2104 C CA . GLU A 1 268 ? 6.141 -6.852 -6.434 1.00 98.19 268 GLU A CA 1
ATOM 2105 C C . GLU A 1 268 ? 6.216 -6.022 -5.148 1.00 98.19 268 GLU A C 1
ATOM 2107 O O . GLU A 1 268 ? 5.693 -6.441 -4.109 1.00 98.19 268 GLU A O 1
ATOM 2112 N N . GLN A 1 269 ? 6.830 -4.836 -5.194 1.00 98.06 269 GLN A N 1
ATOM 2113 C CA . GLN A 1 269 ? 6.938 -3.967 -4.024 1.00 98.06 269 GLN A CA 1
ATOM 2114 C C . GLN A 1 269 ? 5.581 -3.398 -3.614 1.00 98.06 269 GLN A C 1
ATOM 2116 O O . GLN A 1 269 ? 5.296 -3.330 -2.418 1.00 98.06 269 GLN A O 1
ATOM 2121 N N . THR A 1 270 ? 4.699 -3.070 -4.560 1.00 98.50 270 THR A N 1
ATOM 2122 C CA . THR A 1 270 ? 3.329 -2.648 -4.239 1.00 98.50 270 THR A CA 1
ATOM 2123 C C . THR A 1 270 ? 2.544 -3.769 -3.569 1.00 98.50 270 THR A C 1
ATOM 2125 O O . THR A 1 270 ? 1.922 -3.549 -2.527 1.00 98.50 270 THR A O 1
ATOM 2128 N N . ALA A 1 271 ? 2.622 -4.992 -4.101 1.00 98.25 271 ALA A N 1
ATOM 2129 C CA . ALA A 1 271 ? 1.978 -6.152 -3.494 1.00 98.25 271 ALA A CA 1
ATOM 2130 C C . ALA A 1 271 ? 2.520 -6.445 -2.087 1.00 98.25 271 ALA A C 1
ATOM 2132 O O . ALA A 1 271 ? 1.745 -6.726 -1.168 1.00 98.25 271 ALA A O 1
ATOM 2133 N N . TYR A 1 272 ? 3.837 -6.328 -1.908 1.00 98.44 272 TYR A N 1
ATOM 2134 C CA . TYR A 1 272 ? 4.496 -6.488 -0.619 1.00 98.44 272 TYR A CA 1
ATOM 2135 C C . TYR A 1 272 ? 4.047 -5.425 0.392 1.00 98.44 272 TYR A C 1
ATOM 2137 O O . TYR A 1 272 ? 3.590 -5.783 1.477 1.00 98.44 272 TYR A O 1
ATOM 2145 N N . VAL A 1 273 ? 4.099 -4.133 0.048 1.00 98.50 273 VAL A N 1
ATOM 2146 C CA . VAL A 1 273 ? 3.704 -3.047 0.965 1.00 98.50 273 VAL A CA 1
ATOM 2147 C C . VAL A 1 273 ? 2.214 -3.115 1.304 1.00 98.50 273 VAL A C 1
ATOM 2149 O O . VAL A 1 273 ? 1.857 -2.894 2.459 1.00 98.50 273 VAL A O 1
ATOM 2152 N N . ARG A 1 274 ? 1.344 -3.506 0.363 1.00 98.44 274 ARG A N 1
ATOM 2153 C CA . ARG A 1 274 ? -0.072 -3.792 0.651 1.00 98.44 274 ARG A CA 1
ATOM 2154 C C . ARG A 1 274 ? -0.227 -4.914 1.680 1.00 98.44 274 ARG A C 1
ATOM 2156 O O . ARG A 1 274 ? -0.994 -4.764 2.628 1.00 98.44 274 ARG A O 1
ATOM 2163 N N . GLY A 1 275 ? 0.503 -6.019 1.519 1.00 98.00 275 GLY A N 1
ATOM 2164 C CA . GLY A 1 275 ? 0.483 -7.127 2.479 1.00 98.00 275 GLY A CA 1
ATOM 2165 C C . GLY A 1 275 ? 0.990 -6.711 3.862 1.00 98.00 275 GLY A C 1
ATOM 2166 O O . GLY A 1 275 ? 0.402 -7.081 4.876 1.00 98.00 275 GLY A O 1
ATOM 2167 N N . ILE A 1 276 ? 2.040 -5.889 3.913 1.00 97.94 276 ILE A N 1
ATOM 2168 C CA . ILE A 1 276 ? 2.551 -5.304 5.159 1.00 97.94 276 ILE A CA 1
ATOM 2169 C C . ILE A 1 276 ? 1.492 -4.417 5.815 1.00 97.94 276 ILE A C 1
ATOM 2171 O O . ILE A 1 276 ? 1.243 -4.567 7.009 1.00 97.94 276 ILE A O 1
ATOM 2175 N N . ALA A 1 277 ? 0.855 -3.527 5.047 1.00 98.25 277 ALA A N 1
ATOM 2176 C CA . ALA A 1 277 ? -0.206 -2.654 5.536 1.00 98.25 277 ALA A CA 1
ATOM 2177 C C . ALA A 1 277 ? -1.336 -3.470 6.166 1.00 98.25 277 ALA A C 1
ATOM 2179 O O . ALA A 1 277 ? -1.689 -3.242 7.318 1.00 98.25 277 ALA A O 1
ATOM 2180 N N . GLU A 1 278 ? -1.843 -4.464 5.438 1.00 98.06 278 GLU A N 1
ATOM 2181 C CA . GLU A 1 278 ? -2.903 -5.347 5.911 1.00 98.06 278 GLU A CA 1
ATOM 2182 C C . GLU A 1 278 ? -2.522 -6.044 7.223 1.00 98.06 278 GLU A C 1
ATOM 2184 O O . GLU A 1 278 ? -3.263 -5.959 8.197 1.00 98.06 278 GLU A O 1
ATOM 2189 N N . ASN A 1 279 ? -1.360 -6.699 7.284 1.00 97.50 279 ASN A N 1
ATOM 2190 C CA . ASN A 1 279 ? -0.975 -7.462 8.471 1.00 97.50 279 ASN A CA 1
ATOM 2191 C C . ASN A 1 279 ? -0.695 -6.556 9.679 1.00 97.50 279 ASN A C 1
ATOM 2193 O O . ASN A 1 279 ? -1.115 -6.883 10.783 1.00 97.50 279 ASN A O 1
ATOM 2197 N N . VAL A 1 280 ? -0.046 -5.399 9.494 1.00 97.44 280 VAL A N 1
ATOM 2198 C CA . VAL A 1 280 ? 0.159 -4.426 10.585 1.00 97.44 280 VAL A CA 1
ATOM 2199 C C . VAL A 1 280 ? -1.180 -3.951 11.142 1.00 97.44 280 VAL A C 1
ATOM 2201 O O . VAL A 1 280 ? -1.348 -3.883 12.358 1.00 97.44 280 VAL A O 1
ATOM 2204 N N . VAL A 1 281 ? -2.139 -3.660 10.263 1.00 96.69 281 VAL A N 1
ATOM 2205 C CA . VAL A 1 281 ? -3.480 -3.214 10.645 1.00 96.69 281 VAL A CA 1
ATOM 2206 C C . VAL A 1 281 ? -4.240 -4.315 11.386 1.00 96.69 281 VAL A C 1
ATOM 2208 O O . VAL A 1 281 ? -4.800 -4.055 12.449 1.00 96.69 281 VAL A O 1
ATOM 2211 N N . MET A 1 282 ? -4.222 -5.549 10.873 1.00 97.12 282 MET A N 1
ATOM 2212 C CA . MET A 1 282 ? -4.886 -6.687 11.518 1.00 97.12 282 MET A CA 1
ATOM 2213 C C . MET A 1 282 ? -4.259 -7.023 12.871 1.00 97.12 282 MET A C 1
ATOM 2215 O O . MET A 1 282 ? -4.995 -7.219 13.833 1.00 97.12 282 MET A O 1
ATOM 2219 N N . PHE A 1 283 ? -2.927 -7.036 12.986 1.00 96.38 283 PHE A N 1
ATOM 2220 C CA . PHE A 1 283 ? -2.275 -7.269 14.275 1.00 96.38 283 PHE A CA 1
ATOM 2221 C C . PHE A 1 283 ? -2.614 -6.169 15.273 1.00 96.38 283 PHE A C 1
ATOM 2223 O O . PHE A 1 283 ? -3.021 -6.487 16.381 1.00 96.38 283 PHE A O 1
ATOM 2230 N N . ALA A 1 284 ? -2.553 -4.897 14.874 1.00 95.56 284 ALA A N 1
ATOM 2231 C CA . ALA A 1 284 ? -2.904 -3.797 15.765 1.00 95.56 284 ALA A CA 1
ATOM 2232 C C . ALA A 1 284 ? -4.371 -3.863 16.239 1.00 95.56 284 ALA A C 1
ATOM 2234 O O . ALA A 1 284 ? -4.646 -3.591 17.402 1.00 95.56 284 ALA A O 1
ATOM 2235 N N . LEU A 1 285 ? -5.313 -4.265 15.377 1.00 95.81 285 LEU A N 1
ATOM 2236 C CA . LEU A 1 285 ? -6.711 -4.473 15.781 1.00 95.81 285 LEU A CA 1
ATOM 2237 C C . LEU A 1 285 ? -6.888 -5.684 16.692 1.00 95.81 285 LEU A C 1
ATOM 2239 O O . LEU A 1 285 ? -7.692 -5.630 17.620 1.00 95.81 285 LEU A O 1
ATOM 2243 N N . ASN A 1 286 ? -6.155 -6.768 16.443 1.00 93.81 286 ASN A N 1
ATOM 2244 C CA . ASN A 1 286 ? -6.237 -7.972 17.259 1.00 93.81 286 ASN A CA 1
ATOM 2245 C C . ASN A 1 286 ? -5.772 -7.722 18.704 1.00 93.81 286 ASN A C 1
ATOM 2247 O O . ASN A 1 286 ? -6.298 -8.348 19.614 1.00 93.81 286 ASN A O 1
ATOM 2251 N N . GLU A 1 287 ? -4.852 -6.778 18.925 1.00 93.19 287 GLU A N 1
ATOM 2252 C CA . GLU A 1 287 ? -4.451 -6.333 20.273 1.00 93.19 287 GLU A CA 1
ATOM 2253 C C . GLU A 1 287 ? -5.567 -5.567 21.011 1.00 93.19 287 GLU A C 1
ATOM 2255 O O . GLU A 1 287 ? -5.552 -5.477 22.236 1.00 93.19 287 GLU A O 1
ATOM 2260 N N . LEU A 1 288 ? -6.541 -5.009 20.282 1.00 93.00 288 LEU A N 1
ATOM 2261 C CA . LEU A 1 288 ? -7.658 -4.257 20.862 1.00 93.00 288 LEU A CA 1
ATOM 2262 C C . LEU A 1 288 ? -8.928 -5.089 21.048 1.00 93.00 288 LEU A C 1
ATOM 2264 O O . LEU A 1 288 ? -9.770 -4.751 21.882 1.00 93.00 288 LEU A O 1
ATOM 2268 N N . ILE A 1 289 ? -9.114 -6.137 20.248 1.00 92.56 289 ILE A N 1
ATOM 2269 C CA . ILE A 1 289 ? -10.312 -6.973 20.308 1.00 92.56 289 ILE A CA 1
ATOM 2270 C C . ILE A 1 289 ? -10.305 -7.796 21.599 1.00 92.56 289 ILE A C 1
ATOM 2272 O O . ILE A 1 289 ? -9.334 -8.469 21.938 1.00 92.56 289 ILE A O 1
ATOM 2276 N N . GLN A 1 290 ? -11.420 -7.737 22.326 1.00 87.50 290 GLN A N 1
ATOM 2277 C CA . GLN A 1 290 ? -11.574 -8.413 23.609 1.00 87.50 290 GLN A CA 1
ATOM 2278 C C . GLN A 1 290 ? -12.224 -9.795 23.446 1.00 87.50 290 GLN A C 1
ATOM 2280 O O . GLN A 1 290 ? -13.094 -9.969 22.587 1.00 87.50 290 GLN A O 1
ATOM 2285 N N . PRO A 1 291 ? -11.876 -10.774 24.303 1.00 86.12 291 PRO A N 1
ATOM 2286 C CA . PRO A 1 291 ? -12.585 -12.045 24.361 1.00 86.12 291 PRO A CA 1
ATOM 2287 C C . PRO A 1 291 ? -14.102 -11.853 24.556 1.00 86.12 291 PRO A C 1
ATOM 2289 O O . PRO A 1 291 ? -14.515 -10.943 25.276 1.00 86.12 291 PRO A O 1
ATOM 2292 N N . PRO A 1 292 ? -14.940 -12.717 23.958 1.00 89.56 292 PRO A N 1
ATOM 2293 C CA . PRO A 1 292 ? -14.579 -13.933 23.233 1.00 89.56 292 PRO A CA 1
ATOM 2294 C C . PRO A 1 292 ? -14.315 -13.696 21.738 1.00 89.56 292 PRO A C 1
ATOM 2296 O O . PRO A 1 292 ? -14.417 -14.636 20.967 1.00 89.56 292 PRO A O 1
ATOM 2299 N N . LEU A 1 293 ? -14.038 -12.474 21.281 1.00 92.44 293 LEU A N 1
ATOM 2300 C CA . LEU A 1 293 ? -13.785 -12.211 19.864 1.00 92.44 293 LEU A CA 1
ATOM 2301 C C . LEU A 1 293 ? -12.295 -12.360 19.525 1.00 92.44 293 LEU A C 1
ATOM 2303 O O . LEU A 1 293 ? -11.427 -12.106 20.358 1.00 92.44 293 LEU A O 1
ATOM 2307 N N . MET A 1 294 ? -12.004 -12.750 18.285 1.00 92.50 294 MET A N 1
ATOM 2308 C CA . MET A 1 294 ? -10.649 -12.787 17.728 1.00 92.50 294 MET A CA 1
ATOM 2309 C C . MET A 1 294 ? -10.668 -12.540 16.218 1.00 92.50 294 MET A C 1
ATOM 2311 O O . MET A 1 294 ? -11.673 -12.807 15.558 1.00 92.50 294 MET A O 1
ATOM 2315 N N . ILE A 1 295 ? -9.559 -12.061 15.651 1.00 94.25 295 ILE A N 1
ATOM 2316 C CA . ILE A 1 295 ? -9.400 -11.986 14.194 1.00 94.25 295 ILE A CA 1
ATOM 2317 C C . ILE A 1 295 ? -8.835 -13.313 13.690 1.00 94.25 295 ILE A C 1
ATOM 2319 O O . ILE A 1 295 ? -7.791 -13.767 14.157 1.00 94.25 295 ILE A O 1
ATOM 2323 N N . MET A 1 296 ? -9.502 -13.924 12.712 1.00 93.38 296 MET A N 1
ATOM 2324 C CA . MET A 1 296 ? -9.035 -15.142 12.048 1.00 93.38 296 MET A CA 1
ATOM 2325 C C . MET A 1 296 ? -8.915 -14.936 10.547 1.00 93.38 296 MET A C 1
ATOM 2327 O O . MET A 1 296 ? -9.671 -14.173 9.944 1.00 93.38 296 MET A O 1
ATOM 2331 N N . GLN A 1 297 ? -7.957 -15.640 9.949 1.00 94.50 297 GLN A N 1
ATOM 2332 C CA . GLN A 1 297 ? -7.837 -15.731 8.503 1.00 94.50 297 GLN A CA 1
ATOM 2333 C C . GLN A 1 297 ? -8.934 -16.652 7.951 1.00 94.50 297 GLN A C 1
ATOM 2335 O O . GLN A 1 297 ? -9.180 -17.731 8.490 1.00 94.50 297 GLN A O 1
ATOM 2340 N N . ILE A 1 298 ? -9.584 -16.223 6.874 1.00 93.31 298 ILE A N 1
ATOM 2341 C CA . ILE A 1 298 ? -10.514 -17.030 6.087 1.00 93.31 298 ILE A CA 1
ATOM 2342 C C . ILE A 1 298 ? -9.692 -18.023 5.262 1.00 93.31 298 ILE A C 1
ATOM 2344 O O . ILE A 1 298 ? -8.662 -17.654 4.696 1.00 93.31 298 ILE A O 1
ATOM 2348 N N . ASN A 1 299 ? -10.147 -19.273 5.174 1.00 92.62 299 ASN A N 1
ATOM 2349 C CA . ASN A 1 299 ? -9.517 -20.247 4.285 1.00 92.62 299 ASN A CA 1
ATOM 2350 C C . ASN A 1 299 ? -9.548 -19.745 2.833 1.00 92.62 299 ASN A C 1
ATOM 2352 O O . ASN A 1 299 ? -10.553 -19.192 2.388 1.00 92.62 299 ASN A O 1
ATOM 2356 N N . GLU A 1 300 ? -8.458 -19.951 2.093 1.00 90.31 300 GLU A N 1
ATOM 2357 C CA . GLU A 1 300 ? -8.298 -19.419 0.730 1.00 90.31 300 GLU A CA 1
ATOM 2358 C C . GLU A 1 300 ? -9.401 -19.893 -0.238 1.00 90.31 300 GLU A C 1
ATOM 2360 O O . GLU A 1 300 ? -9.802 -19.144 -1.124 1.00 90.31 300 GLU A O 1
ATOM 2365 N N . ASP A 1 301 ? -9.950 -21.095 -0.041 1.00 93.62 301 ASP A N 1
ATOM 2366 C CA . ASP A 1 301 ? -11.060 -21.661 -0.822 1.00 93.62 301 ASP A CA 1
ATOM 2367 C C . ASP A 1 301 ? -12.422 -20.998 -0.548 1.00 93.62 301 ASP A C 1
ATOM 2369 O O . ASP A 1 301 ? -13.353 -21.141 -1.340 1.00 93.62 301 ASP A O 1
ATOM 2373 N N . HIS A 1 302 ? -12.537 -20.237 0.541 1.00 92.31 302 HIS A N 1
ATOM 2374 C CA . HIS A 1 302 ? -13.747 -19.511 0.931 1.00 92.31 302 HIS A CA 1
ATOM 2375 C C . HIS A 1 302 ? -13.682 -18.002 0.641 1.00 92.31 302 HIS A C 1
ATOM 2377 O O . HIS A 1 302 ? -14.621 -17.274 0.976 1.00 92.31 302 HIS A O 1
ATOM 2383 N N . ILE A 1 303 ? -12.596 -17.506 0.040 1.00 93.06 303 ILE A N 1
ATOM 2384 C CA . ILE A 1 303 ? -12.455 -16.086 -0.300 1.00 93.06 303 ILE A CA 1
ATOM 2385 C C . ILE A 1 303 ? -13.325 -15.759 -1.524 1.00 93.06 303 ILE A C 1
ATOM 2387 O O . ILE A 1 303 ? -13.110 -16.293 -2.610 1.00 93.06 303 ILE A O 1
ATOM 2391 N N . ASP A 1 304 ? -14.282 -14.837 -1.365 1.00 92.44 304 ASP A N 1
ATOM 2392 C CA . ASP A 1 304 ? -15.109 -14.322 -2.466 1.00 92.44 304 ASP A CA 1
ATOM 2393 C C . ASP A 1 304 ? -14.248 -13.468 -3.423 1.00 92.44 304 ASP A C 1
ATOM 2395 O O . ASP A 1 304 ? -13.749 -12.417 -3.013 1.00 92.44 304 ASP A O 1
ATOM 2399 N N . PRO A 1 305 ? -14.091 -13.832 -4.711 1.00 91.69 305 PRO A N 1
ATOM 2400 C CA . PRO A 1 305 ? -13.331 -13.027 -5.669 1.00 91.69 305 PRO A CA 1
ATOM 2401 C C . PRO A 1 305 ? -13.923 -11.631 -5.923 1.00 91.69 305 PRO A C 1
ATOM 2403 O O . PRO A 1 305 ? -13.204 -10.733 -6.367 1.00 91.69 305 PRO A O 1
ATOM 2406 N N . ALA A 1 306 ? -15.222 -11.432 -5.666 1.00 90.88 306 ALA A N 1
ATOM 2407 C CA . ALA A 1 306 ? -15.879 -10.128 -5.753 1.00 90.88 306 ALA A CA 1
ATOM 2408 C C . ALA A 1 306 ? -15.538 -9.215 -4.558 1.00 90.88 306 ALA A C 1
ATOM 2410 O O . ALA A 1 306 ? -15.682 -7.989 -4.638 1.00 90.88 306 ALA A O 1
ATOM 2411 N N . TRP A 1 307 ? -15.094 -9.812 -3.449 1.00 91.75 307 TRP A N 1
ATOM 2412 C CA . TRP A 1 307 ? -14.746 -9.135 -2.206 1.00 91.75 307 TRP A CA 1
ATOM 2413 C C . TRP A 1 307 ? -13.681 -9.934 -1.428 1.00 91.75 307 TRP A C 1
ATOM 2415 O O . TRP A 1 307 ? -13.993 -10.574 -0.420 1.00 91.75 307 TRP A O 1
ATOM 2425 N N . PRO A 1 308 ? -12.411 -9.911 -1.881 1.00 95.81 308 PRO A N 1
ATOM 2426 C CA . PRO A 1 308 ? -11.364 -10.828 -1.439 1.00 95.81 308 PRO A CA 1
ATOM 2427 C C . PRO A 1 308 ? -10.739 -10.422 -0.094 1.00 95.81 308 PRO A C 1
ATOM 2429 O O . PRO A 1 308 ? -9.517 -10.251 0.025 1.00 95.81 308 PRO A O 1
ATOM 2432 N N . VAL A 1 309 ? -11.586 -10.246 0.921 1.00 94.75 309 VAL A N 1
ATOM 2433 C CA . VAL A 1 309 ? -11.173 -10.110 2.320 1.00 94.75 309 VAL A CA 1
ATOM 2434 C C . VAL A 1 309 ? -10.549 -11.417 2.789 1.00 94.75 309 VAL A C 1
ATOM 2436 O O . VAL A 1 309 ? -10.993 -12.506 2.435 1.00 94.75 309 VAL A O 1
ATOM 2439 N N . ARG A 1 310 ? -9.486 -11.296 3.571 1.00 96.19 310 ARG A N 1
ATOM 2440 C CA . ARG A 1 310 ? -8.679 -12.403 4.072 1.00 96.19 310 ARG A CA 1
ATOM 2441 C C . ARG A 1 310 ? -8.875 -12.637 5.562 1.00 96.19 310 ARG A C 1
ATOM 2443 O O . ARG A 1 310 ? -8.656 -13.750 6.015 1.00 96.19 310 ARG A O 1
ATOM 2450 N N . PHE A 1 311 ? -9.292 -11.630 6.319 1.00 96.19 311 PHE A N 1
ATOM 2451 C CA . PHE A 1 311 ? -9.489 -11.725 7.760 1.00 96.19 311 PHE A CA 1
ATOM 2452 C C . PHE A 1 311 ? -10.895 -11.291 8.156 1.00 96.19 311 PHE A C 1
ATOM 2454 O O . PHE A 1 311 ? -11.447 -10.359 7.574 1.00 96.19 311 PHE A O 1
ATOM 2461 N N . ARG A 1 312 ? -11.459 -11.945 9.170 1.00 94.50 312 ARG A N 1
ATOM 2462 C CA . ARG A 1 312 ? -12.742 -11.581 9.784 1.00 94.50 312 ARG A CA 1
ATOM 2463 C C . ARG A 1 312 ? -12.689 -11.748 11.292 1.00 94.50 312 ARG A C 1
ATOM 2465 O O . ARG A 1 312 ? -11.820 -12.436 11.824 1.00 94.50 312 ARG A O 1
ATOM 2472 N N . VAL A 1 313 ? -13.634 -11.111 11.976 1.00 93.81 313 VAL A N 1
ATOM 2473 C CA . VAL A 1 313 ? -13.836 -11.301 13.413 1.00 93.81 313 VAL A CA 1
ATOM 2474 C C . VAL A 1 313 ? -14.687 -12.549 13.633 1.00 93.81 313 VAL A C 1
ATOM 2476 O O . VAL A 1 313 ? -15.748 -12.698 13.030 1.00 93.81 313 VAL A O 1
ATOM 2479 N N . HIS A 1 314 ? -14.223 -13.435 14.506 1.00 92.69 314 HIS A N 1
ATOM 2480 C CA . HIS A 1 314 ? -14.886 -14.678 14.880 1.00 92.69 314 HIS A CA 1
ATOM 2481 C C . HIS A 1 314 ? -15.058 -14.767 16.398 1.00 92.69 314 HIS A C 1
ATOM 2483 O O . HIS A 1 314 ? -14.325 -14.134 17.159 1.00 92.69 314 HIS A O 1
ATOM 2489 N N . LEU A 1 315 ? -16.024 -15.581 16.828 1.00 90.00 315 LEU A N 1
ATOM 2490 C CA . LEU A 1 315 ? -16.138 -16.018 18.216 1.00 90.00 315 LEU A CA 1
ATOM 2491 C C . LEU A 1 315 ? -15.107 -17.118 18.485 1.00 90.00 315 LEU A C 1
ATOM 2493 O O . LEU A 1 315 ? -15.130 -18.170 17.848 1.00 90.00 315 LEU A O 1
ATOM 2497 N N . ASP A 1 316 ? -14.241 -16.885 19.461 1.00 86.12 316 ASP A N 1
ATOM 2498 C CA . ASP A 1 316 ? -13.350 -17.876 20.043 1.00 86.12 316 ASP A CA 1
ATOM 2499 C C . ASP A 1 316 ? -14.146 -18.784 20.990 1.00 86.12 316 ASP A C 1
ATOM 2501 O O . ASP A 1 316 ? -14.247 -18.561 22.201 1.00 86.12 316 ASP A O 1
ATOM 2505 N N . THR A 1 317 ? -14.723 -19.841 20.421 1.00 83.31 317 THR A N 1
ATOM 2506 C CA . THR A 1 317 ? -15.502 -20.832 21.171 1.00 83.31 317 THR A CA 1
ATOM 2507 C C . THR A 1 317 ? -14.666 -21.586 22.203 1.00 83.31 317 THR A C 1
ATOM 2509 O O . THR A 1 317 ? -15.238 -22.130 23.143 1.00 83.31 317 THR A O 1
ATOM 2512 N N . SER A 1 318 ? -13.331 -21.609 22.079 1.00 81.56 318 SER A N 1
ATOM 2513 C CA . SER A 1 318 ? -12.456 -22.265 23.063 1.00 81.56 318 SER A CA 1
ATOM 2514 C C . SER A 1 318 ? -12.432 -21.537 24.410 1.00 81.56 318 SER A C 1
ATOM 2516 O O . SER A 1 318 ? -12.121 -22.137 25.438 1.00 81.56 318 SER A O 1
ATOM 2518 N N . ARG A 1 319 ? -12.812 -20.252 24.415 1.00 74.06 319 ARG A N 1
ATOM 2519 C CA . ARG A 1 319 ? -12.884 -19.397 25.607 1.00 74.06 319 ARG A CA 1
ATOM 2520 C C . ARG A 1 319 ? -14.305 -19.208 26.134 1.00 74.06 319 ARG A C 1
ATOM 2522 O O . ARG A 1 319 ? -14.495 -18.469 27.098 1.00 74.06 319 ARG A O 1
ATOM 2529 N N . MET A 1 320 ? -15.304 -19.842 25.519 1.00 78.50 320 MET A N 1
ATOM 2530 C CA . MET A 1 320 ? -16.698 -19.743 25.953 1.00 78.50 320 MET A CA 1
ATOM 2531 C C . MET A 1 320 ? -17.028 -20.846 26.963 1.00 78.50 320 MET A C 1
ATOM 2533 O O . MET A 1 320 ? -16.972 -22.033 26.650 1.00 78.50 320 MET A O 1
ATOM 2537 N N . THR A 1 321 ? -17.427 -20.459 28.173 1.00 73.81 321 THR A N 1
ATOM 2538 C CA . THR A 1 321 ? -18.037 -21.364 29.151 1.00 73.81 321 THR A CA 1
ATOM 2539 C C . THR A 1 321 ? -19.556 -21.293 29.030 1.00 73.81 321 THR A C 1
ATOM 2541 O O . THR A 1 321 ? -20.179 -20.271 29.310 1.00 73.81 321 THR A O 1
ATOM 2544 N N . PHE A 1 322 ? -20.180 -22.389 28.597 1.00 74.38 322 PHE A N 1
ATOM 2545 C CA . PHE A 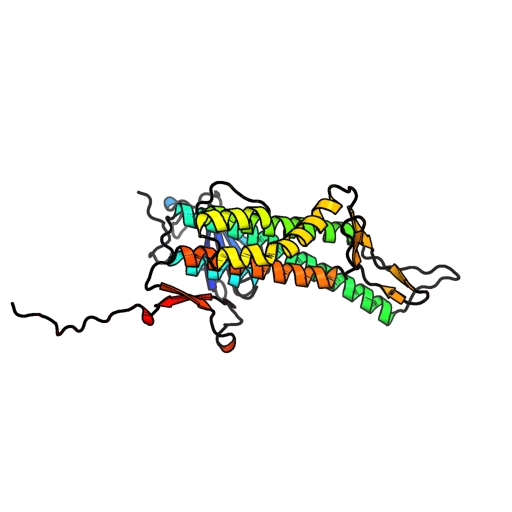1 322 ? -21.637 -22.494 28.573 1.00 74.38 322 PHE A CA 1
ATOM 2546 C C . PHE A 1 322 ? -22.144 -22.815 29.979 1.00 74.38 322 PHE A C 1
ATOM 2548 O O . PHE A 1 322 ? -21.878 -23.892 30.512 1.00 74.38 322 PHE A O 1
ATOM 2555 N N . VAL A 1 323 ? -22.886 -21.889 30.585 1.00 75.19 323 VAL A N 1
ATOM 2556 C CA . VAL A 1 323 ? -23.595 -22.160 31.840 1.00 75.19 323 VAL A CA 1
ATOM 2557 C C . VAL A 1 323 ? -24.888 -22.896 31.496 1.00 75.19 323 VAL A C 1
ATOM 2559 O O . VAL A 1 323 ? -25.745 -22.366 30.789 1.00 75.19 323 VAL A O 1
ATOM 2562 N N . SER A 1 324 ? -25.018 -24.140 31.961 1.00 68.00 324 SER A N 1
ATOM 2563 C CA . SER A 1 324 ? -26.248 -24.914 31.783 1.00 68.00 324 SER A CA 1
ATOM 2564 C C . SER A 1 324 ? -27.380 -24.290 32.613 1.00 68.00 324 SER A C 1
ATOM 2566 O O . SER A 1 324 ? -27.178 -24.042 33.803 1.00 68.00 324 SER A O 1
ATOM 2568 N N . PRO A 1 325 ? -28.587 -24.079 32.052 1.00 69.19 325 PRO A N 1
ATOM 2569 C CA . PRO A 1 325 ? -29.706 -23.459 32.770 1.00 69.19 325 PRO A CA 1
ATOM 2570 C C . PRO A 1 325 ? -30.212 -24.254 33.989 1.00 69.19 325 PRO A C 1
ATOM 2572 O O . PRO A 1 325 ? -31.057 -23.755 34.729 1.00 69.19 325 PRO A O 1
ATOM 2575 N N . ASN A 1 326 ? -29.688 -25.461 34.231 1.00 61.56 326 ASN A N 1
ATOM 2576 C CA . ASN A 1 326 ? -30.080 -26.315 35.352 1.00 61.56 326 ASN A CA 1
ATOM 2577 C C . ASN A 1 326 ? -29.229 -26.159 36.624 1.00 61.56 326 ASN A C 1
ATOM 2579 O O . ASN A 1 326 ? -29.522 -26.838 37.603 1.00 61.56 326 ASN A O 1
ATOM 2583 N N . SER A 1 327 ? -28.242 -25.258 36.682 1.00 53.00 327 SER A N 1
ATOM 2584 C CA . SER A 1 327 ? -27.587 -24.900 37.952 1.00 53.00 327 SER A CA 1
ATOM 2585 C C . SER A 1 327 ? -28.325 -23.747 38.646 1.00 53.00 327 SER A C 1
ATOM 2587 O O . SER A 1 327 ? -27.775 -22.669 38.870 1.00 53.00 327 SER A O 1
ATOM 2589 N N . ARG A 1 328 ? -29.607 -23.953 38.965 1.00 47.66 328 ARG A N 1
ATOM 2590 C CA . ARG A 1 328 ? -30.170 -23.319 40.160 1.00 47.66 328 ARG A CA 1
ATOM 2591 C C . ARG A 1 328 ? -29.697 -24.179 41.317 1.00 47.66 328 ARG A C 1
ATOM 2593 O O . ARG A 1 328 ? -30.295 -25.224 41.550 1.00 47.66 328 ARG A O 1
ATOM 2600 N N . ASP A 1 329 ? -28.624 -23.769 41.985 1.00 48.56 329 ASP A N 1
ATOM 2601 C CA . ASP A 1 329 ? -28.325 -24.308 43.308 1.00 48.56 329 ASP A CA 1
ATOM 2602 C C . ASP A 1 329 ? -29.523 -23.999 44.220 1.00 48.56 329 ASP A C 1
ATOM 2604 O O . ASP A 1 329 ? -29.889 -22.829 44.380 1.00 48.56 329 ASP A O 1
ATOM 2608 N N . PRO A 1 330 ? -30.187 -25.017 44.789 1.00 49.97 330 PRO A N 1
ATOM 2609 C CA . PRO A 1 330 ? -31.047 -24.818 45.931 1.00 49.97 330 PRO A CA 1
ATOM 2610 C C . PRO A 1 330 ? -30.152 -24.833 47.172 1.00 49.97 330 PRO A C 1
ATOM 2612 O O . PRO A 1 330 ? -29.825 -25.918 47.635 1.00 49.97 330 PRO A O 1
ATOM 2615 N N . THR A 1 331 ? -29.745 -23.651 47.651 1.00 44.97 331 THR A N 1
ATOM 2616 C CA . THR A 1 331 ? -29.681 -23.209 49.070 1.00 44.97 331 THR A CA 1
ATOM 2617 C C . THR A 1 331 ? -28.710 -22.059 49.252 1.00 44.97 331 THR A C 1
ATOM 2619 O O . THR A 1 331 ? -27.530 -22.233 48.875 1.00 44.97 331 THR A O 1
#